Protein 3EQZ (pdb70)

Foldseek 3Di:
DAEEEEEALDPVVQVVVCVLCCVFHVHYYYDNDVVVVLVDQDAQLYEYEYECPPPVRPNVVSLVSCLVVVHNYEYEYEYQPDVVVRVVSVVVSVVSPHHHPYYAYPVGPSVVVNVVSNVVGDDD/DQAEEEEEALPPVLQVVVVVLCCVQHVNYYYDNDLVVVLVDADDLRYEYEAECHPPDRSSVVSLVSCLVVVHNYEYEYEEAPPVCPQVVSVVVSVVSVHHHPYYAYPPGPSVVVSVVSNVVSVVD

Secondary structure (DSSP, 8-state):
--EEEEE-S-HHHHHHHHHHHTTT-S-EEEES-HHHHTTSPP-TTEEEEEE--TTTTHHHHHHHHHHHTT---EEEEEESS-HHHHHHHHHHHHHTT-EEEEEEESSP-HHHHHHHHHHHS---/----EEEE-S-HHHHHHHHHHHTTT-S-EEEES-HHHHTT----TT-EEEEE--TTSSHHHHHHHHHHHTT--SEEEEEE--GGGHHHHHHHHHHHTT-EEEEEEESSP-HHHHHHHHHHHHHT-

B-factor: mean 38.36, std 7.94, range [23.65, 73.16]

CATH classification: 3.40.50.2300

Structure (mmCIF, N/CA/C/O backbone):
data_3EQZ
#
_entry.id   3EQZ
#
_cell.length_a   55.573
_cell.length_b   55.573
_cell.length_c   173.313
_cell.angle_alpha   90.000
_cell.angle_beta   90.000
_cell.angle_gamma   120.000
#
_symmetry.space_group_name_H-M   'P 31 2 1'
#
loop_
_entity.id
_entity.type
_entity.pdbx_description
1 p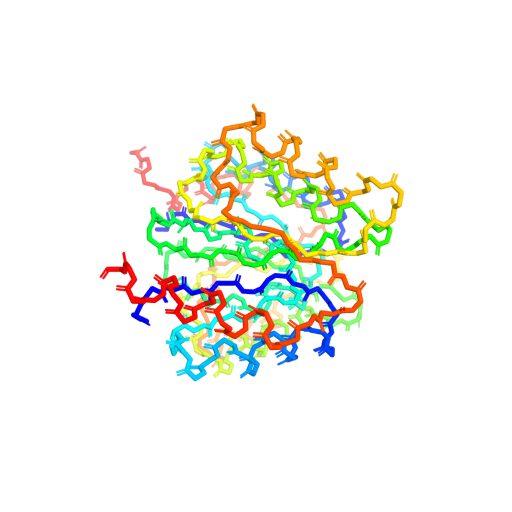olymer 'Response regulator'
2 water water
#
loop_
_atom_site.group_PDB
_atom_site.id
_atom_site.type_symbol
_atom_site.label_atom_id
_atom_site.label_alt_id
_atom_site.label_comp_id
_atom_site.label_asym_id
_atom_site.label_entity_id
_atom_site.label_seq_id
_atom_site.pdbx_PDB_ins_code
_atom_site.Cartn_x
_atom_site.Cartn_y
_atom_site.Cartn_z
_atom_site.occupancy
_atom_site.B_iso_or_equiv
_atom_site.auth_seq_id
_atom_site.auth_comp_id
_atom_site.auth_asym_id
_atom_site.auth_atom_id
_atom_site.pdbx_PDB_model_num
ATOM 1 N N . LEU A 1 3 ? -9.290 22.071 18.650 1.00 45.55 2 LEU A N 1
ATOM 2 C CA . LEU A 1 3 ? -8.184 22.994 19.069 1.00 44.46 2 LEU A CA 1
ATOM 3 C C . LEU A 1 3 ? -8.748 24.153 19.912 1.00 43.89 2 LEU A C 1
ATOM 4 O O . LEU A 1 3 ? -9.693 24.794 19.492 1.00 43.47 2 LEU A O 1
ATOM 9 N N . ASN A 1 4 ? -8.205 24.375 21.119 1.00 42.77 3 ASN A N 1
ATOM 10 C CA . ASN A 1 4 ? -8.770 25.379 22.040 1.00 41.84 3 ASN A CA 1
ATOM 11 C C . ASN A 1 4 ? -7.802 26.274 22.829 1.00 40.19 3 ASN A C 1
ATOM 12 O O . ASN A 1 4 ? -8.230 27.068 23.648 1.00 40.52 3 ASN A O 1
ATOM 17 N N . ARG A 1 5 ? -6.501 26.162 22.582 1.00 37.85 4 ARG A N 1
ATOM 18 C CA . ARG A 1 5 ? -5.530 26.986 23.280 1.00 34.73 4 ARG A CA 1
ATOM 19 C C . ARG A 1 5 ? -4.364 27.244 22.330 1.00 33.40 4 ARG A C 1
ATOM 20 O O . ARG A 1 5 ? -3.963 26.337 21.581 1.00 31.93 4 ARG A O 1
ATOM 28 N N . VAL A 1 6 ? -3.802 28.442 22.409 1.00 31.73 5 VAL A N 1
ATOM 29 C CA . VAL A 1 6 ? -2.685 28.839 21.569 1.00 31.82 5 VAL A CA 1
ATOM 30 C C . VAL A 1 6 ? -1.513 29.317 22.388 1.00 31.99 5 VAL A C 1
ATOM 31 O O . VAL A 1 6 ? -1.683 30.162 23.264 1.00 32.32 5 VAL A O 1
ATOM 35 N N . PHE A 1 7 ? -0.331 28.779 22.120 1.00 31.23 6 PHE A N 1
ATOM 36 C CA . PHE A 1 7 ? 0.866 29.287 22.726 1.00 32.54 6 PHE A CA 1
ATOM 37 C C . PHE A 1 7 ? 1.713 29.978 21.658 1.00 32.99 6 PHE A C 1
ATOM 38 O O . PHE A 1 7 ? 1.862 29.456 20.519 1.00 33.53 6 PHE A O 1
ATOM 46 N N . ILE A 1 8 ? 2.287 31.123 22.016 1.00 31.53 7 ILE A N 1
ATOM 47 C CA . ILE A 1 8 ? 3.158 31.846 21.103 1.00 30.82 7 ILE A CA 1
ATOM 48 C C . ILE A 1 8 ? 4.535 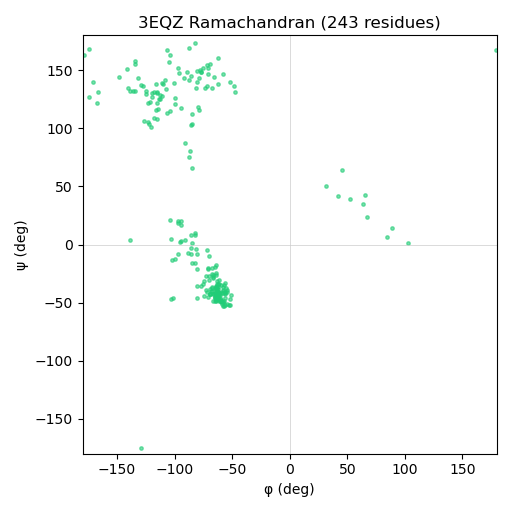31.787 21.717 1.00 31.46 7 ILE A C 1
ATOM 49 O O . ILE A 1 8 ? 4.700 32.150 22.889 1.00 31.06 7 ILE A O 1
ATOM 54 N N . VAL A 1 9 ? 5.513 31.300 20.968 1.00 30.68 8 VAL A N 1
ATOM 55 C CA . VAL A 1 9 ? 6.873 31.161 21.485 1.00 31.49 8 VAL A CA 1
ATOM 56 C C . VAL A 1 9 ? 7.880 31.929 20.605 1.00 32.66 8 VAL A C 1
ATOM 57 O O . VAL A 1 9 ? 8.200 31.506 19.482 1.00 31.80 8 VAL A O 1
ATOM 61 N N . ASP A 1 10 ? 8.350 33.071 21.104 1.00 33.37 9 ASP A N 1
ATOM 62 C CA . ASP A 1 10 ? 9.157 34.012 20.306 1.00 36.15 9 ASP A CA 1
ATOM 63 C C . ASP A 1 10 ? 9.794 34.999 21.275 1.00 36.58 9 ASP A C 1
ATOM 64 O O . ASP A 1 10 ? 9.102 35.535 22.123 1.00 37.03 9 ASP A O 1
ATOM 69 N N . ASP A 1 11 ? 11.089 35.232 21.175 1.00 38.83 10 ASP A N 1
ATOM 70 C CA . ASP A 1 11 ? 11.721 36.191 22.089 1.00 40.42 10 ASP A CA 1
ATOM 71 C C . ASP A 1 11 ? 11.555 37.640 21.678 1.00 40.54 10 ASP A C 1
ATOM 72 O O . ASP A 1 11 ? 11.951 38.551 22.421 1.00 41.48 10 ASP A O 1
ATOM 77 N N . ASP A 1 12 ? 10.942 37.855 20.516 1.00 40.21 11 ASP A N 1
ATOM 78 C CA . ASP A 1 12 ? 10.685 39.188 20.027 1.00 39.77 11 ASP A CA 1
ATOM 79 C C . ASP A 1 12 ? 9.382 39.724 20.630 1.00 39.45 11 ASP A C 1
ATOM 80 O O . ASP A 1 12 ? 8.272 39.245 20.338 1.00 38.75 11 ASP A O 1
ATOM 85 N N . THR A 1 13 ? 9.498 40.730 21.485 1.00 39.80 12 THR A N 1
ATOM 86 C CA . THR A 1 13 ? 8.322 41.185 22.205 1.00 40.41 12 THR A CA 1
ATOM 87 C C . THR A 1 13 ? 7.257 41.728 21.257 1.00 39.89 12 THR A C 1
ATOM 88 O O . THR A 1 13 ? 6.068 41.409 21.398 1.00 39.73 12 THR A O 1
ATOM 92 N N . LEU A 1 14 ? 7.676 42.518 20.267 1.00 39.45 13 LEU A N 1
ATOM 93 C CA . LEU A 1 14 ? 6.701 43.105 19.340 1.00 39.94 13 LEU A CA 1
ATOM 94 C C . LEU A 1 14 ? 5.949 42.062 18.503 1.00 38.33 13 LEU A C 1
ATOM 95 O O . LEU A 1 14 ? 4.799 42.242 18.228 1.00 38.54 13 LEU A O 1
ATOM 100 N N . THR A 1 15 ? 6.614 40.983 18.104 1.00 37.32 14 THR A N 1
ATOM 101 C CA . THR A 1 15 ? 5.958 39.871 17.394 1.00 37.18 14 THR A CA 1
ATOM 102 C C . THR A 1 15 ? 4.956 39.182 18.285 1.00 35.51 14 THR A C 1
ATOM 103 O O . THR A 1 15 ? 3.830 38.953 17.874 1.00 33.82 14 THR A O 1
ATOM 107 N N . CYS A 1 16 ? 5.354 38.895 19.523 1.00 35.27 15 CYS A N 1
ATOM 108 C CA . CYS A 1 16 ? 4.451 38.237 20.483 1.00 36.62 15 CYS A CA 1
ATOM 109 C C . CYS A 1 16 ? 3.172 39.054 20.658 1.00 35.52 15 CYS A C 1
ATOM 110 O O . CYS A 1 16 ? 2.093 38.517 20.687 1.00 34.85 15 CYS A O 1
ATOM 113 N N . ASN A 1 17 ? 3.305 40.370 20.760 1.00 36.22 16 ASN A N 1
ATOM 114 C CA . ASN A 1 17 ? 2.119 41.266 20.914 1.00 35.66 16 ASN A CA 1
ATOM 115 C C . ASN A 1 17 ? 1.231 41.241 19.696 1.00 33.87 16 ASN A C 1
ATOM 116 O O . ASN A 1 17 ? 0.017 41.137 19.799 1.00 34.19 16 ASN A O 1
ATOM 121 N N . LEU A 1 18 ? 1.847 41.402 18.536 1.00 32.01 17 LEU A N 1
ATOM 122 C CA . LEU A 1 18 ? 1.115 41.323 17.295 1.00 30.84 17 LEU A CA 1
ATOM 123 C C . LEU A 1 18 ? 0.336 39.995 17.191 1.00 30.88 17 LEU A C 1
ATOM 124 O O . LEU A 1 18 ? -0.854 39.986 16.895 1.00 31.55 17 LEU A O 1
ATOM 129 N N . LEU A 1 19 ? 1.014 38.864 17.403 1.00 31.02 18 LEU A N 1
ATOM 130 C CA . LEU A 1 19 ? 0.327 37.562 17.324 1.00 30.76 18 LEU A CA 1
ATOM 131 C C . LEU A 1 19 ? -0.774 37.451 18.352 1.00 30.78 18 LEU A C 1
ATOM 132 O O . LEU A 1 19 ? -1.835 36.957 18.040 1.00 30.13 18 LEU A O 1
ATOM 137 N N . LYS A 1 20 ? -0.551 37.913 19.576 1.00 32.27 19 LYS A N 1
ATOM 138 C CA . LYS A 1 20 ? -1.626 37.865 20.577 1.00 35.16 19 LYS A CA 1
ATOM 139 C C . LYS A 1 20 ? -2.880 38.585 20.114 1.00 35.37 19 LYS A C 1
ATOM 140 O O . LYS A 1 20 ? -4.009 38.127 20.318 1.00 34.45 19 LYS A O 1
ATOM 146 N N . THR A 1 21 ? -2.682 39.739 19.499 1.00 37.13 20 THR A N 1
ATOM 147 C CA . THR A 1 21 ? -3.806 40.579 19.049 1.00 37.74 20 THR A CA 1
ATOM 148 C C . THR A 1 21 ? -4.585 39.913 17.917 1.00 38.28 20 THR A C 1
ATOM 149 O O . THR A 1 21 ? -5.799 39.982 17.861 1.00 40.27 20 THR A O 1
ATOM 153 N N . ILE A 1 22 ? -3.893 39.267 16.993 1.00 38.23 21 ILE A N 1
ATOM 154 C CA . ILE A 1 22 ? -4.571 38.512 15.937 1.00 37.00 21 ILE A CA 1
ATOM 155 C C . ILE A 1 22 ? -5.262 37.249 16.517 1.00 37.18 21 ILE A C 1
ATOM 156 O O . ILE A 1 22 ? -6.402 36.890 16.144 1.00 36.13 21 ILE A O 1
ATOM 161 N N . VAL A 1 23 ? -4.562 36.550 17.411 1.00 36.33 22 VAL A N 1
ATOM 162 C CA . VAL A 1 23 ? -5.076 35.277 17.873 1.00 36.41 22 VAL A CA 1
ATOM 163 C C . VAL A 1 23 ? -6.298 35.419 18.820 1.00 37.11 22 VAL A C 1
ATOM 164 O O . VAL A 1 23 ? -7.245 34.626 18.739 1.00 35.72 22 VAL A O 1
ATOM 168 N N . GLU A 1 24 ? -6.263 36.401 19.729 1.00 37.86 23 GLU A N 1
ATOM 169 C CA . GLU A 1 24 ? -7.218 36.408 20.850 1.00 39.72 23 GLU A CA 1
ATOM 170 C C . GLU A 1 24 ? -8.675 36.520 20.426 1.00 39.69 23 GLU A C 1
ATOM 171 O O . GLU A 1 24 ? -9.532 35.942 21.067 1.00 40.52 23 GLU A O 1
ATOM 177 N N . PRO A 1 25 ? -8.969 37.248 19.341 1.00 39.51 24 PRO A N 1
ATOM 178 C CA . PRO A 1 25 ? -10.384 37.289 18.917 1.00 39.49 24 PRO A CA 1
ATOM 179 C C . PRO A 1 25 ? -10.921 35.940 18.463 1.00 38.30 24 PRO A C 1
ATOM 180 O O . PRO A 1 25 ? -12.131 35.734 18.439 1.00 38.55 24 PRO A O 1
ATOM 184 N N . ILE A 1 26 ? -10.009 35.031 18.124 1.00 37.26 25 ILE A N 1
ATOM 185 C CA . ILE A 1 26 ? -10.329 33.736 17.551 1.00 35.93 25 ILE A CA 1
ATOM 186 C C . ILE A 1 26 ? -10.242 32.632 18.611 1.00 36.32 25 ILE A C 1
ATOM 187 O O . ILE A 1 26 ? -11.129 31.785 18.720 1.00 35.30 25 ILE A O 1
ATOM 192 N N . PHE A 1 27 ? -9.163 32.653 19.386 1.00 36.28 26 PHE A N 1
ATOM 193 C CA . PHE A 1 27 ? -8.956 31.703 20.460 1.00 37.54 26 PHE A CA 1
ATOM 194 C C . PHE A 1 27 ? -8.693 32.520 21.701 1.00 38.10 26 PHE A C 1
ATOM 195 O O . PHE A 1 27 ? -7.620 33.081 21.831 1.00 38.86 26 PHE A O 1
ATOM 203 N N . GLY A 1 28 ? -9.661 32.601 22.614 1.00 39.61 27 GLY A N 1
ATOM 204 C CA . GLY A 1 28 ? -9.521 33.494 23.773 1.00 39.40 27 GLY A CA 1
ATOM 205 C C . GLY A 1 28 ? -8.398 33.023 24.686 1.00 39.60 27 GLY A C 1
ATOM 206 O O . GLY A 1 28 ? -7.751 33.817 25.379 1.00 40.08 27 GLY A O 1
ATOM 207 N N . ASN A 1 29 ? -8.140 31.724 24.693 1.00 38.85 28 ASN A N 1
ATOM 208 C CA . ASN A 1 29 ? -7.122 31.226 25.606 1.00 39.81 28 ASN A CA 1
ATOM 209 C C . ASN A 1 29 ? -5.739 31.218 24.914 1.00 39.42 28 ASN A C 1
ATOM 210 O O . ASN A 1 29 ? -5.347 30.226 24.314 1.00 38.65 28 ASN A O 1
ATOM 215 N N . VAL A 1 30 ? -5.025 32.339 24.974 1.00 39.60 29 VAL A N 1
ATOM 216 C CA . VAL A 1 30 ? -3.755 32.429 24.297 1.00 39.45 29 VAL A CA 1
ATOM 217 C C . VAL A 1 30 ? -2.734 32.993 25.269 1.00 40.73 29 VAL A C 1
ATOM 218 O O . VAL A 1 30 ? -3.065 33.837 26.086 1.00 41.62 29 VAL A O 1
ATOM 222 N N . GLU A 1 31 ? -1.508 32.491 25.190 1.00 40.74 30 GLU A N 1
ATOM 223 C CA . GLU A 1 31 ? -0.439 32.847 26.100 1.00 41.68 30 GLU A CA 1
ATOM 224 C C . GLU A 1 31 ? 0.840 32.949 25.278 1.00 40.27 30 GLU A C 1
ATOM 225 O O . GLU A 1 31 ? 1.083 32.095 24.429 1.00 39.24 30 GLU A O 1
ATOM 231 N N . ALA A 1 32 ? 1.622 34.000 25.491 1.00 38.83 31 ALA 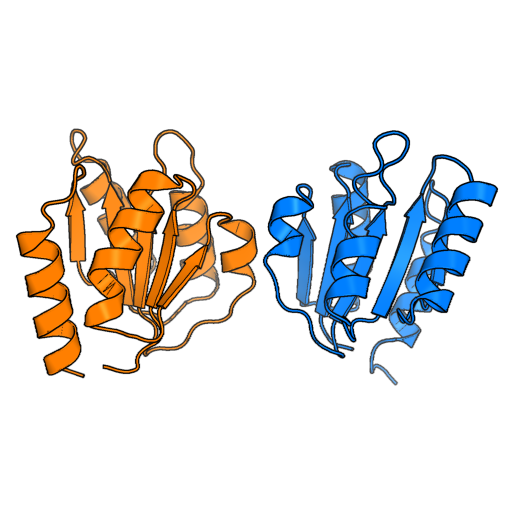A N 1
ATOM 232 C CA . ALA A 1 32 ? 2.924 34.129 24.836 1.00 38.77 31 ALA A CA 1
ATOM 233 C C . ALA A 1 32 ? 4.065 33.937 25.818 1.00 39.20 31 ALA A C 1
ATOM 234 O O . ALA A 1 32 ? 3.962 34.393 26.989 1.00 38.30 31 ALA A O 1
ATOM 236 N N . PHE A 1 33 ? 5.134 33.270 25.357 1.00 38.24 32 PHE A N 1
ATOM 237 C CA . PHE A 1 33 ? 6.378 33.106 26.123 1.00 38.82 32 PHE A CA 1
ATOM 238 C C . PHE A 1 33 ? 7.532 33.729 25.353 1.00 40.14 32 PHE A C 1
ATOM 239 O O . PHE A 1 33 ? 7.710 33.443 24.161 1.00 39.96 32 PHE A O 1
ATOM 247 N N . GLN A 1 34 ? 8.333 34.561 26.004 1.00 40.05 33 GLN A N 1
ATOM 248 C CA . GLN A 1 34 ? 9.560 34.987 25.363 1.00 41.88 33 GLN A CA 1
ATOM 249 C C . GLN A 1 34 ? 10.734 34.149 25.818 1.00 42.67 33 GLN A C 1
ATOM 250 O O . GLN A 1 34 ? 11.819 34.263 25.263 1.00 42.16 33 GLN A O 1
ATOM 256 N N . HIS A 1 35 ? 10.525 33.300 26.816 1.00 43.14 34 HIS A N 1
ATOM 257 C CA . HIS A 1 35 ? 11.597 32.401 27.250 1.00 45.09 34 HIS A CA 1
ATOM 258 C C . HIS A 1 35 ? 11.202 30.957 26.979 1.00 43.85 34 HIS A C 1
ATOM 259 O O . HIS A 1 35 ? 10.341 30.411 27.667 1.00 44.96 34 HIS A O 1
ATOM 266 N N . PRO A 1 36 ? 11.837 30.325 25.978 1.00 42.98 35 PRO A N 1
ATOM 267 C CA . PRO A 1 36 ? 11.413 28.988 25.551 1.00 41.96 35 PRO A CA 1
ATOM 268 C C . PRO A 1 36 ? 11.553 27.996 26.671 1.00 40.42 35 PRO A C 1
ATOM 269 O O . PRO A 1 36 ? 10.779 27.067 26.763 1.00 40.44 35 PRO A O 1
ATOM 273 N N . ARG A 1 37 ? 12.567 28.193 27.504 1.00 39.97 36 ARG A N 1
ATOM 274 C CA . ARG A 1 37 ? 12.835 27.303 28.607 1.00 39.52 36 ARG A CA 1
ATOM 275 C C . ARG A 1 37 ? 11.611 27.199 29.509 1.00 38.66 36 ARG A C 1
ATOM 276 O O . ARG A 1 37 ? 11.328 26.148 30.067 1.00 39.13 36 ARG A O 1
ATOM 278 N N . ALA A 1 38 ? 10.873 28.299 29.649 1.00 37.45 37 ALA A N 1
ATOM 279 C CA . ALA A 1 38 ? 9.655 28.265 30.468 1.00 36.54 37 ALA A CA 1
ATOM 280 C C . ALA A 1 38 ? 8.548 27.455 29.777 1.00 35.26 37 ALA A C 1
ATOM 281 O O . ALA A 1 38 ? 7.847 26.639 30.391 1.00 35.74 37 ALA A O 1
ATOM 283 N N . PHE A 1 39 ? 8.380 27.698 28.493 1.00 34.16 38 PHE A N 1
ATOM 284 C CA . PHE A 1 39 ? 7.412 26.939 27.713 1.00 34.97 38 PHE A CA 1
ATOM 285 C C . PHE A 1 39 ? 7.698 25.428 27.763 1.00 34.58 38 PHE A C 1
ATOM 286 O O . PHE A 1 39 ? 6.802 24.625 27.738 1.00 34.54 38 PHE A O 1
ATOM 294 N N . LEU A 1 40 ? 8.961 25.048 27.776 1.00 35.36 39 LEU A N 1
ATOM 295 C CA . LEU A 1 40 ? 9.298 23.610 27.752 1.00 37.47 39 LEU A CA 1
ATOM 296 C C . LEU A 1 40 ? 8.959 22.871 29.063 1.00 38.09 39 LEU A C 1
ATOM 297 O O . LEU A 1 40 ? 9.011 21.650 29.115 1.00 37.52 39 LEU A O 1
ATOM 302 N N . THR A 1 41 ? 8.606 23.608 30.113 1.00 38.97 40 THR A N 1
ATOM 303 C CA . THR A 1 41 ? 8.121 22.949 31.332 1.00 39.86 40 THR A CA 1
ATOM 304 C C . THR A 1 41 ? 6.632 22.520 31.253 1.00 41.46 40 THR A C 1
ATOM 305 O O . THR A 1 41 ? 6.154 21.806 32.125 1.00 42.17 40 THR A O 1
ATOM 309 N N . LEU A 1 42 ? 5.902 22.916 30.212 1.00 41.84 41 LEU A N 1
ATOM 310 C CA . LEU A 1 42 ? 4.493 22.554 30.128 1.00 43.44 41 LEU A CA 1
ATOM 311 C C . LEU A 1 42 ? 4.318 21.229 29.416 1.00 44.84 41 LEU A C 1
ATOM 312 O O . LEU A 1 42 ? 5.110 20.879 28.536 1.00 44.98 41 LEU A O 1
ATOM 317 N N . SER A 1 43 ? 3.285 20.482 29.800 1.00 45.89 42 SER A N 1
ATOM 318 C CA . SER A 1 43 ? 2.902 19.289 29.050 1.00 47.09 42 SER A CA 1
ATOM 319 C C . SER A 1 43 ? 1.737 19.746 28.201 1.00 46.57 42 SER A C 1
ATOM 320 O O . SER A 1 43 ? 0.770 20.342 28.704 1.00 47.14 42 SER A O 1
ATOM 323 N N . LEU A 1 44 ? 1.843 19.533 26.902 1.00 45.91 43 LEU A N 1
ATOM 324 C CA . LEU A 1 44 ? 0.824 20.056 26.011 1.00 46.20 43 LEU A CA 1
ATOM 325 C C . LEU A 1 44 ? -0.060 18.909 25.598 1.00 45.72 43 LEU A C 1
ATOM 326 O O . LEU A 1 44 ? 0.309 17.755 25.759 1.00 46.38 43 LEU A O 1
ATOM 331 N N . ASN A 1 45 ? -1.234 19.213 25.080 1.00 45.02 44 ASN A N 1
ATOM 332 C CA . ASN A 1 45 ? -2.080 18.165 24.576 1.00 44.72 44 ASN A CA 1
ATOM 333 C C . ASN A 1 45 ? -2.552 18.497 23.168 1.00 43.89 44 ASN A C 1
ATOM 334 O O . ASN A 1 45 ? -2.117 19.500 22.574 1.00 42.97 44 ASN A O 1
ATOM 339 N N . LYS A 1 46 ? -3.421 17.635 22.655 1.00 42.51 45 LYS A N 1
ATOM 340 C CA . LYS A 1 46 ? -3.793 17.605 21.274 1.00 43.00 45 LYS A CA 1
ATOM 341 C C . LYS A 1 46 ? -4.580 18.829 20.878 1.00 42.43 45 LYS A C 1
ATOM 342 O O . LYS A 1 46 ? -4.672 19.154 19.683 1.00 42.25 45 LYS A O 1
ATOM 348 N N . GLN A 1 47 ? -5.159 19.505 21.863 1.00 40.12 46 GLN A N 1
ATOM 349 C CA . GLN A 1 47 ? -5.950 20.694 21.569 1.00 39.08 46 GLN A CA 1
ATOM 350 C C . GLN A 1 47 ? -5.139 21.987 21.592 1.00 37.75 46 GLN A C 1
ATOM 351 O O . GLN A 1 47 ? -5.689 23.067 21.435 1.00 37.10 46 GLN A O 1
ATOM 357 N N . ASP A 1 48 ? -3.830 21.877 21.791 1.00 36.50 47 ASP A N 1
ATOM 358 C CA . ASP A 1 48 ? -2.953 23.050 21.771 1.00 35.48 47 ASP A CA 1
ATOM 359 C C . ASP A 1 48 ? -2.389 23.301 20.378 1.00 34.03 47 ASP A C 1
ATOM 360 O O . ASP A 1 48 ? -2.091 22.371 19.640 1.00 32.99 47 ASP A O 1
ATOM 365 N N . ILE A 1 49 ? -2.271 24.575 20.051 1.00 32.74 48 ILE A N 1
ATOM 366 C CA . ILE A 1 49 ? -1.626 25.062 18.869 1.00 30.94 48 ILE A CA 1
ATOM 367 C C . ILE A 1 49 ? -0.424 25.846 19.344 1.00 30.81 48 ILE A C 1
ATOM 368 O O . ILE A 1 49 ? -0.540 26.736 20.235 1.00 30.83 48 ILE A O 1
ATOM 373 N N . ILE A 1 50 ? 0.722 25.557 18.763 1.00 28.05 49 ILE A N 1
ATOM 374 C CA . ILE A 1 50 ? 1.909 26.307 19.107 1.00 28.00 49 ILE A CA 1
ATOM 375 C C . ILE A 1 50 ? 2.354 27.120 17.920 1.00 28.41 49 ILE A C 1
ATOM 376 O O . ILE A 1 50 ? 2.522 26.566 16.816 1.00 29.15 49 ILE A O 1
ATOM 381 N N . ILE A 1 51 ? 2.565 28.417 18.144 1.00 26.43 50 ILE A N 1
ATOM 382 C CA . ILE A 1 51 ? 3.168 29.241 17.131 1.00 26.42 50 ILE A CA 1
ATOM 383 C C . ILE A 1 51 ? 4.573 29.527 17.570 1.00 26.47 50 ILE A C 1
ATOM 384 O O . ILE A 1 51 ? 4.771 30.215 18.568 1.00 25.70 50 ILE A O 1
ATOM 389 N N . LEU A 1 52 ? 5.544 28.991 16.830 1.00 26.16 51 LEU A N 1
ATOM 390 C CA . LEU A 1 52 ? 6.921 28.970 17.285 1.00 29.43 51 LEU A CA 1
ATOM 391 C C . LEU A 1 52 ? 7.857 29.651 16.312 1.00 31.08 51 LEU A C 1
ATOM 392 O O . LEU A 1 52 ? 7.905 29.293 15.140 1.00 32.57 51 LEU A O 1
ATOM 397 N N . ASP A 1 53 ? 8.573 30.664 16.749 1.00 32.77 52 ASP A N 1
ATOM 398 C CA . ASP A 1 53 ? 9.639 31.214 15.906 1.00 34.52 52 ASP A CA 1
ATOM 399 C C . ASP A 1 53 ? 10.879 30.337 16.045 1.00 35.77 52 ASP A C 1
ATOM 400 O O . ASP A 1 53 ? 11.225 29.855 17.153 1.00 35.83 52 ASP A O 1
ATOM 405 N N . LEU A 1 54 ? 11.564 30.111 14.939 1.00 36.47 53 LEU A N 1
ATOM 406 C CA . LEU A 1 54 ? 12.761 29.279 14.986 1.00 36.59 53 LEU A CA 1
ATOM 407 C C . LEU A 1 54 ? 13.887 29.959 15.766 1.00 36.37 53 LEU A C 1
ATOM 408 O O . LEU A 1 54 ? 14.762 29.282 16.295 1.00 36.14 53 LEU A O 1
ATOM 413 N N . MET A 1 55 ? 13.856 31.286 15.826 1.00 37.43 54 MET A N 1
ATOM 414 C CA . MET A 1 55 ? 14.818 32.067 16.639 1.00 38.06 54 MET A CA 1
ATOM 415 C C . MET A 1 55 ? 16.264 31.931 16.125 1.00 39.27 54 MET A C 1
ATOM 416 O O . MET A 1 55 ? 17.197 31.772 16.931 1.00 40.26 54 MET A O 1
ATOM 421 N N . MET A 1 56 ? 16.445 31.977 14.796 1.00 39.56 55 MET A N 1
ATOM 422 C CA . MET A 1 56 ? 17.774 31.882 14.177 1.00 40.21 55 MET A CA 1
ATOM 423 C C . MET A 1 56 ? 18.486 33.262 14.317 1.00 42.07 55 MET A C 1
ATOM 424 O O . MET A 1 56 ? 17.824 34.313 14.297 1.00 40.38 55 MET A O 1
ATOM 429 N N . PRO A 1 57 ? 19.835 33.264 14.410 1.00 43.59 56 PRO A N 1
ATOM 430 C CA . PRO A 1 57 ? 20.700 32.089 14.201 1.00 44.47 56 PRO A CA 1
ATOM 431 C C . PRO A 1 57 ? 21.071 31.348 15.484 1.00 45.00 56 PRO A C 1
ATOM 432 O O . PRO A 1 57 ? 21.830 30.377 15.428 1.00 45.22 56 PRO A O 1
ATOM 436 N N . ASP A 1 58 ? 20.538 31.800 16.621 1.00 45.29 57 ASP A N 1
ATOM 437 C CA . ASP A 1 58 ? 20.716 31.114 17.904 1.00 46.68 57 ASP A CA 1
ATOM 438 C C . ASP A 1 58 ? 20.100 29.718 18.002 1.00 45.45 57 ASP A C 1
ATOM 439 O O . ASP A 1 58 ? 20.501 28.931 18.832 1.00 44.65 57 ASP A O 1
ATOM 444 N N . MET A 1 59 ? 19.089 29.412 17.218 1.00 44.73 58 MET A N 1
ATOM 445 C CA . MET A 1 59 ? 18.559 28.020 17.323 1.00 45.25 58 MET A CA 1
ATOM 446 C C . MET A 1 59 ? 17.845 27.564 18.635 1.00 44.04 58 MET A C 1
ATOM 447 O O . MET A 1 59 ? 17.791 26.361 18.938 1.00 43.83 58 MET A O 1
ATOM 452 N N . ASP A 1 60 ? 17.313 28.503 19.405 1.00 42.22 59 ASP A N 1
ATOM 453 C CA . ASP A 1 60 ? 16.406 28.147 20.513 1.00 40.90 59 ASP A CA 1
ATOM 454 C C . ASP A 1 60 ? 15.145 27.464 19.956 1.00 37.89 59 ASP A C 1
ATOM 455 O O . ASP A 1 60 ? 14.543 26.623 20.601 1.00 37.19 59 ASP A O 1
ATOM 460 N N . GLY A 1 61 ? 14.723 27.840 18.757 1.00 36.21 60 GLY A N 1
ATOM 461 C CA . GLY A 1 61 ? 13.534 27.210 18.152 1.00 33.93 60 GLY A CA 1
ATOM 462 C C . GLY A 1 61 ? 13.854 25.773 17.791 1.00 33.72 60 GLY A C 1
ATOM 463 O O . GLY A 1 61 ? 13.037 24.882 17.955 1.00 32.97 60 GLY A O 1
ATOM 464 N N . ILE A 1 62 ? 15.068 25.527 17.316 1.00 34.22 61 ILE A N 1
ATOM 465 C CA . ILE A 1 62 ? 15.465 24.136 16.976 1.00 35.18 61 ILE A CA 1
ATOM 466 C C . ILE A 1 62 ? 15.414 23.255 18.259 1.00 34.69 61 ILE A C 1
ATOM 467 O O . ILE A 1 62 ? 14.923 22.125 18.230 1.00 34.53 61 ILE A O 1
ATOM 472 N N . GLU A 1 63 ? 15.934 23.772 19.378 1.00 34.24 62 GLU A N 1
ATOM 473 C CA A GLU A 1 63 ? 15.823 23.056 20.660 0.50 34.66 62 GLU A CA 1
ATOM 474 C CA B GLU A 1 63 ? 15.817 23.112 20.697 0.50 34.94 62 GLU A CA 1
ATOM 475 C C . GLU A 1 63 ? 14.361 22.776 21.022 1.00 34.25 62 GLU A C 1
ATOM 476 O O . GLU A 1 63 ? 14.037 21.675 21.428 1.00 34.86 62 GLU A O 1
ATOM 487 N N . VAL A 1 64 ? 13.468 23.754 20.831 1.00 33.31 63 VAL A N 1
ATOM 488 C CA . VAL A 1 64 ? 12.051 23.528 21.117 1.00 31.03 63 VAL A CA 1
ATOM 489 C C . VAL A 1 64 ? 11.476 22.393 20.263 1.00 31.35 63 VAL A C 1
ATOM 490 O O . VAL A 1 64 ? 10.734 21.533 20.756 1.00 30.78 63 VAL A O 1
ATOM 494 N N . ILE A 1 65 ? 11.810 22.372 18.978 1.00 30.88 64 ILE A N 1
ATOM 495 C CA . ILE A 1 65 ? 11.343 21.261 18.120 1.00 30.98 64 ILE A CA 1
ATOM 496 C C . ILE A 1 65 ? 11.936 19.895 18.597 1.00 31.62 64 ILE A C 1
ATOM 497 O O . ILE A 1 65 ? 11.228 18.900 18.617 1.00 30.82 64 ILE A O 1
ATOM 502 N N . ARG A 1 66 ? 13.211 19.870 19.000 1.00 32.18 65 ARG A N 1
ATOM 503 C CA . ARG A 1 66 ? 13.822 18.598 19.463 1.00 34.65 65 ARG A CA 1
ATOM 504 C C . ARG A 1 66 ? 13.094 18.136 20.724 1.00 35.21 65 ARG A C 1
ATOM 505 O O . ARG A 1 66 ? 12.720 16.981 20.827 1.00 35.70 65 ARG A O 1
ATOM 513 N N . HIS A 1 67 ? 12.918 19.060 21.687 1.00 35.66 66 HIS A N 1
ATOM 514 C CA . HIS A 1 67 ? 12.143 18.765 22.896 1.00 35.89 66 HIS A CA 1
ATOM 515 C C . HIS A 1 67 ? 10.765 18.199 22.601 1.00 34.80 66 HIS A C 1
ATOM 516 O O . HIS A 1 67 ? 10.398 17.161 23.142 1.00 35.62 66 HIS A O 1
ATOM 523 N N . LEU A 1 68 ? 9.979 18.865 21.761 1.00 35.06 67 LEU A N 1
ATOM 524 C CA . LEU A 1 68 ? 8.622 18.383 21.424 1.00 35.22 67 LEU A CA 1
ATOM 525 C C . LEU A 1 68 ? 8.625 17.000 20.727 1.00 36.91 67 LEU A C 1
ATOM 526 O O . LEU A 1 68 ? 7.731 16.165 20.924 1.00 36.39 67 LEU A O 1
ATOM 531 N N . ALA A 1 69 ? 9.601 16.787 19.853 1.00 37.43 68 ALA A N 1
ATOM 532 C CA . ALA A 1 69 ? 9.785 15.470 19.256 1.00 40.09 68 ALA A CA 1
ATOM 533 C C . ALA A 1 69 ? 10.164 14.396 20.310 1.00 40.95 68 ALA A C 1
ATOM 534 O O . ALA A 1 69 ? 9.588 13.326 20.339 1.00 42.05 68 ALA A O 1
ATOM 536 N N . GLU A 1 70 ? 11.124 14.677 21.166 1.00 43.12 69 GLU A N 1
ATOM 537 C CA . GLU A 1 70 ? 11.513 13.699 22.195 1.00 45.10 69 GLU A CA 1
ATOM 538 C C . GLU A 1 70 ? 10.314 13.270 23.025 1.00 45.70 69 GLU A C 1
ATOM 539 O O . GLU A 1 70 ? 10.180 12.092 23.361 1.00 45.60 69 GLU A O 1
ATOM 545 N N . HIS A 1 71 ? 9.429 14.215 23.342 1.00 46.15 70 HIS A N 1
ATOM 546 C CA . HIS A 1 71 ? 8.275 13.916 24.202 1.00 46.76 70 HIS A CA 1
ATOM 547 C C . HIS A 1 71 ? 7.011 13.574 23.441 1.00 47.26 70 HIS A C 1
ATOM 548 O O . HIS A 1 71 ? 5.921 13.595 24.002 1.00 47.31 70 HIS A O 1
ATOM 555 N N . LYS A 1 72 ? 7.161 13.252 22.162 1.00 47.59 71 LYS A N 1
ATOM 556 C CA . LYS A 1 72 ? 6.025 12.961 21.305 1.00 48.29 71 LYS A CA 1
ATOM 557 C C . LYS A 1 72 ? 4.814 13.888 21.486 1.00 47.78 71 LYS A C 1
ATOM 558 O O . LYS A 1 72 ? 3.687 13.407 21.452 1.00 47.20 71 LYS A O 1
ATOM 564 N N . SER A 1 73 ? 5.033 15.202 21.635 1.00 46.65 72 SER A N 1
ATOM 565 C CA . SER A 1 73 ? 3.915 16.166 21.709 1.00 45.50 72 SER A CA 1
ATOM 566 C C . SER A 1 73 ? 2.896 15.955 20.630 1.00 43.96 72 SER A C 1
ATOM 567 O O . SER A 1 73 ? 3.262 15.799 19.474 1.00 44.48 72 SER A O 1
ATOM 570 N N . PRO A 1 74 ? 1.609 15.907 21.012 1.00 42.32 73 PRO A N 1
ATOM 571 C CA . PRO A 1 74 ? 0.463 15.827 20.102 1.00 40.48 73 PRO A CA 1
ATOM 572 C C . PRO A 1 74 ? -0.024 17.208 19.596 1.00 38.91 73 PRO A C 1
ATOM 573 O O . PRO A 1 74 ? -0.919 17.266 18.768 1.00 37.96 73 PRO A O 1
ATOM 577 N N . ALA A 1 75 ? 0.586 18.301 20.070 1.00 37.11 74 ALA A N 1
ATOM 578 C CA . ALA A 1 75 ? 0.087 19.647 19.785 1.00 34.36 74 ALA A CA 1
ATOM 579 C C . ALA A 1 75 ? 0.297 20.004 18.302 1.00 35.37 74 ALA A C 1
ATOM 580 O O . ALA A 1 75 ? 1.197 19.455 17.653 1.00 33.90 74 ALA A O 1
ATOM 582 N N . SER A 1 76 ? -0.506 20.927 17.766 1.00 34.32 75 SER A N 1
ATOM 583 C CA . SER A 1 76 ? -0.336 21.381 16.374 1.00 34.99 75 SER A CA 1
ATOM 584 C C . SER A 1 76 ? 0.660 22.523 16.300 1.00 35.24 75 SER A C 1
ATOM 585 O O . SER A 1 76 ? 0.723 23.405 17.189 1.00 35.64 75 SER A O 1
ATOM 588 N N . LEU A 1 77 ? 1.472 22.525 15.259 1.00 33.85 76 LEU A N 1
ATOM 589 C CA . LEU A 1 77 ? 2.598 23.441 15.287 1.00 32.31 76 LEU A CA 1
ATOM 590 C C . LEU A 1 77 ? 2.623 24.278 14.057 1.00 30.97 76 LEU A C 1
ATOM 591 O O . LEU A 1 77 ? 2.428 23.771 12.955 1.00 30.15 76 LEU A O 1
ATOM 596 N N . ILE A 1 78 ? 2.872 25.569 14.264 1.00 29.76 77 ILE A N 1
ATOM 597 C CA . ILE A 1 78 ? 3.060 26.537 13.212 1.00 29.52 77 ILE A CA 1
ATOM 598 C C . ILE A 1 78 ? 4.431 27.161 13.388 1.00 30.01 77 ILE A C 1
ATOM 599 O O . ILE A 1 78 ? 4.746 27.760 14.444 1.00 30.36 77 ILE A O 1
ATOM 604 N N . LEU A 1 79 ? 5.241 27.058 12.350 1.00 28.56 78 LEU A N 1
ATOM 605 C CA . LEU A 1 79 ? 6.594 27.607 12.441 1.00 28.35 78 LEU A CA 1
ATOM 606 C C . LEU A 1 79 ? 6.675 28.936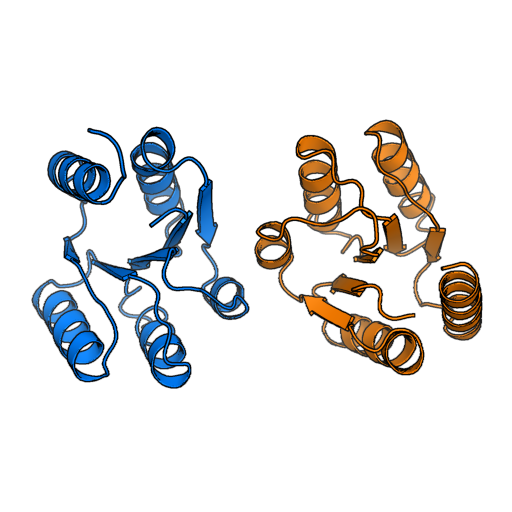 11.749 1.00 28.91 78 LEU A C 1
ATOM 607 O O . LEU A 1 79 ? 6.113 29.135 10.670 1.00 27.99 78 LEU A O 1
ATOM 612 N N . ILE A 1 80 ? 7.385 29.866 12.355 1.00 29.21 79 ILE A N 1
ATOM 613 C CA . ILE A 1 80 ? 7.558 31.135 11.684 1.00 30.18 79 ILE A CA 1
ATOM 614 C C . ILE A 1 80 ? 9.031 31.521 11.793 1.00 30.32 79 ILE A C 1
ATOM 615 O O . ILE A 1 80 ? 9.748 31.024 12.677 1.00 29.69 79 ILE A O 1
ATOM 620 N N . SER A 1 81 ? 9.473 32.384 10.878 1.00 30.42 80 SER A N 1
ATOM 621 C CA . SER A 1 81 ? 10.845 32.873 10.861 1.00 31.24 80 SER A CA 1
ATOM 622 C C . SER A 1 81 ? 11.019 34.011 9.844 1.00 32.60 80 SER A C 1
ATOM 623 O O . SER A 1 81 ? 10.466 33.944 8.741 1.00 32.57 80 SER A O 1
ATOM 626 N N . GLY A 1 82 ? 11.790 35.038 10.206 1.00 33.74 81 GLY A N 1
ATOM 627 C CA . GLY A 1 82 ? 12.188 36.060 9.222 1.00 37.18 81 GLY A CA 1
ATOM 628 C C . GLY A 1 82 ? 13.638 35.901 8.746 1.00 39.68 81 GLY A C 1
ATOM 629 O O . GLY A 1 82 ? 14.154 36.719 7.958 1.00 40.20 81 GLY A O 1
ATOM 630 N N . TYR A 1 83 ? 14.288 34.826 9.197 1.00 40.83 82 TYR A N 1
ATOM 631 C CA . TYR A 1 83 ? 15.699 34.659 8.979 1.00 42.09 82 TYR A CA 1
ATOM 632 C C . TYR A 1 83 ? 16.049 34.136 7.592 1.00 42.32 82 TYR A C 1
ATOM 633 O O . TYR A 1 83 ? 16.972 34.672 6.966 1.00 43.49 82 TYR A O 1
ATOM 642 N N . ASP A 1 84 ? 15.352 33.100 7.114 1.00 41.55 83 ASP A N 1
ATOM 643 C CA . ASP A 1 84 ? 15.627 32.545 5.775 1.00 41.14 83 ASP A CA 1
ATOM 644 C C . ASP A 1 84 ? 14.627 31.499 5.444 1.00 39.49 83 ASP A C 1
ATOM 645 O O . ASP A 1 84 ? 14.453 30.556 6.210 1.00 39.01 83 ASP A O 1
ATOM 650 N N . SER A 1 85 ? 13.975 31.621 4.297 1.00 37.53 84 SER A N 1
ATOM 651 C CA . SER A 1 85 ? 12.826 30.764 4.068 1.00 36.22 84 SER A CA 1
ATOM 652 C C . SER A 1 85 ? 13.171 29.350 3.616 1.00 34.53 84 SER A C 1
ATOM 653 O O . SER A 1 85 ? 12.316 28.431 3.722 1.00 32.48 84 SER A O 1
ATOM 656 N N . GLY A 1 86 ? 14.381 29.166 3.078 1.00 32.93 85 GLY A N 1
ATOM 657 C CA . GLY A 1 86 ? 14.816 27.802 2.779 1.00 31.74 85 GLY A CA 1
ATOM 658 C C . GLY A 1 86 ? 15.014 27.081 4.124 1.00 30.25 85 GLY A C 1
ATOM 659 O O . GLY A 1 86 ? 14.714 25.938 4.271 1.00 29.56 85 GLY A O 1
ATOM 660 N N . VAL A 1 87 ? 15.564 27.791 5.102 1.00 30.88 86 VAL A N 1
ATOM 661 C CA . VAL A 1 87 ? 15.757 27.295 6.464 1.00 29.97 86 VAL A CA 1
ATOM 662 C C . VAL A 1 87 ? 14.425 26.986 7.156 1.00 29.58 86 VAL A C 1
ATOM 663 O O . VAL A 1 87 ? 14.250 25.933 7.785 1.00 29.58 86 VAL A O 1
ATOM 667 N N . LEU A 1 88 ? 13.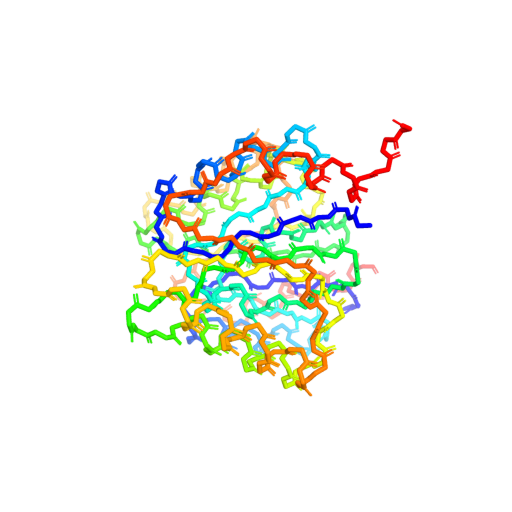460 27.877 6.977 1.00 28.31 87 LEU A N 1
ATOM 668 C CA . LEU A 1 88 ? 12.105 27.666 7.525 1.00 27.63 87 LEU A CA 1
ATOM 669 C C . LEU A 1 88 ? 11.484 26.411 6.973 1.00 26.82 87 LEU A C 1
ATOM 670 O O . LEU A 1 88 ? 10.879 25.605 7.718 1.00 24.40 87 LEU A O 1
ATOM 675 N N . HIS A 1 89 ? 11.555 26.264 5.647 1.00 26.52 88 HIS A N 1
ATOM 676 C CA . HIS A 1 89 ? 11.002 25.046 5.004 1.00 27.63 88 HIS A CA 1
ATOM 677 C C . HIS A 1 89 ? 11.774 23.757 5.413 1.00 26.29 88 HIS A C 1
ATOM 678 O O . HIS A 1 89 ? 11.190 22.704 5.597 1.00 25.83 88 HIS A O 1
ATOM 685 N N . SER A 1 90 ? 13.096 23.850 5.536 1.00 26.73 89 SER A N 1
ATOM 686 C CA . SER A 1 90 ? 13.852 22.703 6.110 1.00 27.84 89 SER A CA 1
ATOM 687 C C . SER A 1 90 ? 13.357 22.276 7.521 1.00 28.02 89 SER A C 1
ATOM 688 O O . SER A 1 90 ? 13.114 21.090 7.777 1.00 28.24 89 SER A O 1
ATOM 691 N N . ALA A 1 91 ? 13.145 23.251 8.415 1.00 28.56 90 ALA A N 1
ATOM 692 C CA . ALA A 1 91 ? 12.690 22.940 9.792 1.00 28.90 90 ALA A CA 1
ATOM 693 C C . ALA A 1 91 ? 11.322 22.281 9.749 1.00 28.42 90 ALA A C 1
ATOM 694 O O . ALA A 1 91 ? 11.060 21.330 10.475 1.00 30.12 90 ALA A O 1
ATOM 696 N N . GLU A 1 92 ? 10.461 22.722 8.852 1.00 28.18 91 GLU A N 1
ATOM 697 C CA . GLU A 1 92 ? 9.145 22.114 8.724 1.00 28.98 91 GLU A CA 1
ATOM 698 C C . GLU A 1 92 ? 9.310 20.665 8.301 1.00 28.77 91 GLU A C 1
ATOM 699 O O . GLU A 1 92 ? 8.676 19.776 8.855 1.00 28.27 91 GLU A O 1
ATOM 705 N N . THR A 1 93 ? 10.161 20.446 7.284 1.00 28.61 92 THR A N 1
ATOM 706 C CA . THR A 1 93 ? 10.409 19.095 6.750 1.00 28.68 92 THR A CA 1
ATOM 707 C C . THR A 1 93 ? 10.956 18.180 7.846 1.00 28.03 92 THR A C 1
ATOM 708 O O . THR A 1 93 ? 10.455 17.067 8.055 1.00 28.55 92 THR A O 1
ATOM 712 N N . LEU A 1 94 ? 11.945 18.686 8.587 1.00 28.95 93 LEU A N 1
ATOM 713 C CA . LEU A 1 94 ? 12.556 17.894 9.667 1.00 29.23 93 LEU A CA 1
ATOM 714 C C . LEU A 1 94 ? 11.551 17.578 10.756 1.00 30.38 93 LEU A C 1
ATOM 715 O O . LEU A 1 94 ? 11.479 16.449 11.242 1.00 30.70 93 LEU A O 1
ATOM 720 N N . ALA A 1 95 ? 10.757 18.581 11.146 1.00 31.48 94 ALA A N 1
ATOM 721 C CA . ALA A 1 95 ? 9.799 18.391 12.240 1.00 31.72 94 ALA A CA 1
ATOM 722 C C . ALA A 1 95 ? 8.677 17.428 11.853 1.00 31.66 94 ALA A C 1
ATOM 723 O O . ALA A 1 95 ? 8.232 16.633 12.655 1.00 30.57 94 ALA A O 1
ATOM 725 N N . LEU A 1 96 ? 8.233 17.468 10.609 1.00 33.67 95 LEU A N 1
ATOM 726 C CA . LEU A 1 96 ? 7.211 16.517 10.170 1.00 35.48 95 LEU A CA 1
ATOM 727 C C . LEU A 1 96 ? 7.731 15.067 10.128 1.00 37.69 95 LEU A C 1
ATOM 728 O O . LEU A 1 96 ? 7.028 14.102 10.428 1.00 37.33 95 LEU A O 1
ATOM 733 N N . SER A 1 97 ? 8.987 14.942 9.712 1.00 39.96 96 SER A N 1
ATOM 734 C CA . SER A 1 97 ? 9.591 13.643 9.519 1.00 41.65 96 SER A CA 1
ATOM 735 C C . SER A 1 97 ? 9.876 13.013 10.883 1.00 41.60 96 SER A C 1
ATOM 736 O O . SER A 1 97 ? 9.881 11.803 11.009 1.00 42.40 96 SER A O 1
ATOM 739 N N . CYS A 1 98 ? 10.077 13.845 11.912 1.00 41.41 97 CYS A N 1
ATOM 740 C CA . CYS A 1 98 ? 10.168 13.362 13.291 1.00 40.46 97 CYS A CA 1
ATOM 741 C C . CYS A 1 98 ? 8.803 13.153 13.916 1.00 40.11 97 CYS A C 1
ATOM 742 O O . CYS A 1 98 ? 8.713 12.969 15.130 1.00 39.35 97 CYS A O 1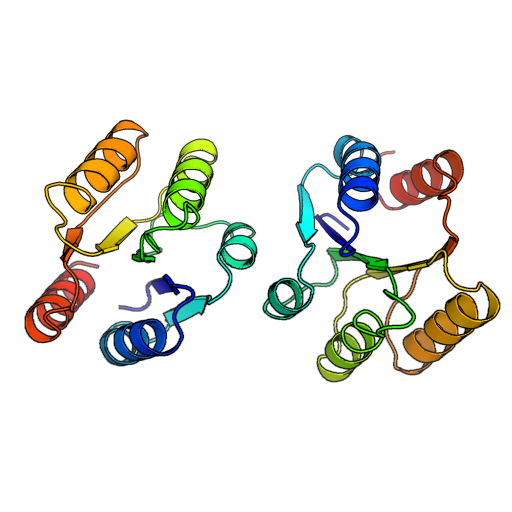
ATOM 745 N N . GLY A 1 99 ? 7.748 13.223 13.098 1.00 39.61 98 GLY A N 1
ATOM 746 C CA . GLY A 1 99 ? 6.413 12.933 13.570 1.00 40.28 98 GLY A CA 1
ATOM 747 C C . GLY A 1 99 ? 5.602 14.041 14.258 1.00 40.90 98 GLY A C 1
ATOM 748 O O . GLY A 1 99 ? 4.497 13.763 14.772 1.00 41.31 98 GLY A O 1
ATOM 749 N N . LEU A 1 100 ? 6.112 15.280 14.284 1.00 39.50 99 LEU A N 1
ATOM 750 C CA . LEU A 1 100 ? 5.337 16.395 14.830 1.00 38.26 99 LEU A CA 1
ATOM 751 C C . LEU A 1 100 ? 4.289 16.861 13.844 1.00 37.73 99 LEU A C 1
ATOM 752 O O . LEU A 1 100 ? 4.509 16.826 12.631 1.00 38.08 99 LEU A O 1
ATOM 757 N N . ASN A 1 101 ? 3.166 17.343 14.359 1.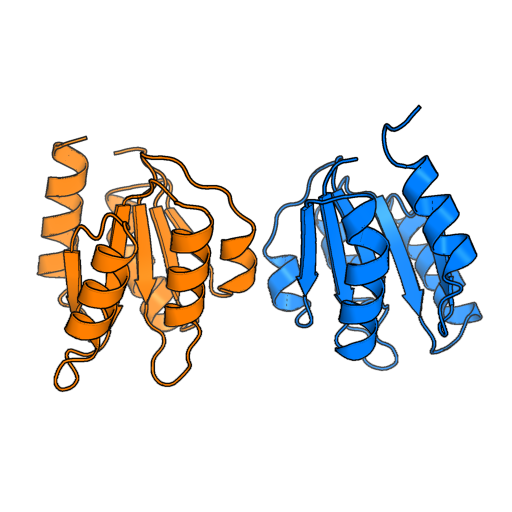00 37.02 100 ASN A N 1
ATOM 758 C CA . ASN A 1 101 ? 2.076 17.812 13.512 1.00 37.20 100 ASN A CA 1
ATOM 759 C C . ASN A 1 101 ? 2.209 19.295 13.103 1.00 36.57 100 ASN A C 1
ATOM 760 O O . ASN A 1 101 ? 1.541 20.182 13.652 1.00 36.03 100 ASN A O 1
ATOM 765 N N . VAL A 1 102 ? 3.110 19.570 12.161 1.00 35.37 101 VAL A N 1
ATOM 766 C CA . VAL A 1 102 ? 3.283 20.922 11.666 1.00 34.50 101 VAL A CA 1
ATOM 767 C C . VAL A 1 102 ? 2.154 21.171 10.660 1.00 34.53 101 VAL A C 1
ATOM 768 O O . VAL A 1 102 ? 2.029 20.429 9.674 1.00 34.29 101 VAL A O 1
ATOM 772 N N . ILE A 1 103 ? 1.294 22.159 10.947 1.00 33.17 102 ILE A N 1
ATOM 773 C CA . ILE A 1 103 ? 0.147 22.420 10.102 1.00 32.53 102 ILE A CA 1
ATOM 774 C C . ILE A 1 103 ? 0.402 23.636 9.200 1.00 32.98 102 ILE A C 1
ATOM 775 O O . ILE A 1 103 ? -0.328 23.861 8.262 1.00 34.15 102 ILE A O 1
ATOM 780 N N . ASN A 1 104 ? 1.441 24.424 9.462 1.00 32.18 103 ASN A N 1
ATOM 781 C CA . ASN A 1 104 ? 1.729 25.573 8.571 1.00 31.24 103 ASN A CA 1
ATOM 782 C C . ASN A 1 104 ? 3.029 26.269 8.940 1.00 30.76 103 ASN A C 1
ATOM 783 O O . ASN A 1 104 ? 3.630 25.978 9.987 1.00 29.47 103 ASN A O 1
ATOM 788 N N . THR A 1 105 ? 3.480 27.148 8.043 1.00 30.12 104 THR A N 1
ATOM 789 C CA . THR A 1 105 ? 4.624 27.988 8.304 1.00 30.51 104 THR A CA 1
ATOM 790 C C . THR A 1 105 ? 4.314 29.330 7.715 1.00 30.66 104 THR A C 1
ATOM 791 O O . THR A 1 105 ? 3.578 29.397 6.723 1.00 29.71 104 THR A O 1
ATOM 795 N N . PHE A 1 106 ? 4.895 30.370 8.328 1.00 30.17 105 PHE A N 1
ATOM 796 C CA . PHE A 1 106 ? 4.853 31.740 7.834 1.00 31.09 105 PHE A CA 1
ATOM 797 C C . PHE A 1 106 ? 6.219 32.453 7.925 1.00 31.60 105 PHE A C 1
ATOM 798 O O . PHE A 1 106 ? 6.842 32.483 8.968 1.00 31.65 105 PHE A O 1
ATOM 806 N N . THR A 1 107 ? 6.643 33.111 6.858 1.00 32.69 106 THR A N 1
ATOM 807 C CA . THR A 1 107 ? 7.788 34.003 6.931 1.00 33.44 106 THR A CA 1
ATOM 808 C C . THR A 1 107 ? 7.422 35.353 7.628 1.00 34.33 106 THR A C 1
ATOM 809 O O . THR A 1 107 ? 6.264 35.768 7.620 1.00 33.33 106 THR A O 1
ATOM 813 N N . LYS A 1 108 ? 8.397 35.999 8.270 1.00 35.51 107 LYS A N 1
ATOM 814 C CA . LYS A 1 108 ? 8.197 37.360 8.784 1.00 36.81 107 LYS A CA 1
ATOM 815 C C . LYS A 1 108 ? 8.784 38.247 7.668 1.00 38.67 107 LYS A C 1
ATOM 816 O O . LYS A 1 108 ? 9.683 37.798 6.967 1.00 38.93 107 LYS A O 1
ATOM 822 N N . PRO A 1 109 ? 8.235 39.463 7.451 1.00 39.51 108 PRO A N 1
ATOM 823 C CA . PRO A 1 109 ? 7.095 40.005 8.205 1.00 38.99 108 PRO A CA 1
ATOM 824 C C . PRO A 1 109 ? 5.787 39.208 7.916 1.00 38.40 108 PRO A C 1
ATOM 825 O O . PRO A 1 109 ? 5.498 38.828 6.768 1.00 36.71 108 PRO A O 1
ATOM 829 N N . ILE A 1 110 ? 5.060 38.896 8.988 1.00 37.28 109 ILE A N 1
ATOM 830 C CA . ILE A 1 110 ? 3.933 37.981 8.927 1.00 37.67 109 ILE A CA 1
ATOM 831 C C . ILE A 1 110 ? 2.833 38.508 8.011 1.00 37.28 109 ILE A C 1
ATOM 832 O O . ILE A 1 110 ? 2.465 39.676 8.060 1.00 38.07 109 ILE A O 1
ATOM 837 N N . ASN A 1 111 ? 2.268 37.636 7.214 1.00 36.65 110 ASN A N 1
ATOM 838 C CA . ASN A 1 111 ? 1.102 38.015 6.430 1.00 37.33 110 ASN A CA 1
ATOM 839 C C . ASN A 1 111 ? -0.177 37.833 7.261 1.00 36.44 110 ASN A C 1
ATOM 840 O O . ASN A 1 111 ? -0.655 36.703 7.437 1.00 36.70 110 ASN A O 1
ATOM 845 N N . THR A 1 112 ? -0.718 38.939 7.765 1.00 35.88 111 THR A N 1
ATOM 846 C CA . THR A 1 112 ? -1.685 38.902 8.853 1.00 35.51 111 THR A CA 1
ATOM 847 C C . THR A 1 112 ? -3.029 38.458 8.363 1.00 35.69 111 THR A C 1
ATOM 848 O O . THR A 1 112 ? -3.739 37.761 9.094 1.00 34.85 111 THR A O 1
ATOM 852 N N . GLU A 1 113 ? -3.373 38.828 7.127 1.00 35.95 112 GLU A N 1
ATOM 853 C CA . GLU A 1 113 ? -4.620 38.315 6.491 1.00 37.31 112 GLU A CA 1
ATOM 854 C C . GLU A 1 113 ? -4.608 36.810 6.344 1.00 35.89 112 GLU A C 1
ATOM 855 O O . GLU A 1 113 ? -5.603 36.128 6.656 1.00 36.45 112 GLU A O 1
ATOM 861 N N . VAL A 1 114 ? -3.497 36.276 5.825 1.00 35.25 113 VAL A N 1
ATOM 862 C CA . VAL A 1 114 ? -3.360 34.794 5.681 1.00 33.94 113 VAL A CA 1
ATOM 863 C C . VAL A 1 114 ? -3.369 34.100 7.035 1.00 33.11 113 VAL A C 1
ATOM 864 O O . VAL A 1 114 ? -4.058 33.107 7.226 1.00 34.42 113 VAL A O 1
ATOM 868 N N . LEU A 1 115 ? -2.657 34.630 8.023 1.00 31.90 114 LEU A N 1
ATOM 869 C CA . LEU A 1 115 ? -2.674 33.955 9.299 1.00 31.07 114 LEU A CA 1
ATOM 870 C C . LEU A 1 115 ? -4.113 34.011 9.885 1.00 31.82 114 LEU A C 1
ATOM 871 O O . LEU A 1 115 ? -4.614 33.031 10.442 1.00 31.43 114 LEU A O 1
ATOM 876 N N . THR A 1 116 ? -4.772 35.164 9.761 1.00 32.68 115 THR A N 1
ATOM 877 C CA . THR A 1 116 ? -6.151 35.308 10.258 1.00 33.89 115 THR A CA 1
ATOM 878 C C . THR A 1 116 ? -7.074 34.285 9.638 1.00 33.67 115 THR A C 1
ATOM 879 O O . THR A 1 116 ? -7.727 33.535 10.354 1.00 35.34 115 THR A O 1
ATOM 883 N N . CYS A 1 117 ? -7.109 34.199 8.316 1.00 34.08 116 CYS A N 1
ATOM 884 C CA . CYS A 1 117 ? -7.944 33.168 7.658 1.00 35.44 116 CYS A CA 1
ATOM 885 C C . CYS A 1 117 ? -7.640 31.768 8.106 1.00 34.61 116 CYS A C 1
ATOM 886 O O . CYS A 1 117 ? -8.534 30.934 8.238 1.00 35.11 116 CYS A O 1
ATOM 889 N N . PHE A 1 118 ? -6.367 31.494 8.335 1.00 34.55 117 PHE A N 1
ATOM 890 C CA . PHE A 1 118 ? -5.956 30.126 8.617 1.00 33.14 117 PHE A CA 1
ATOM 891 C C . PHE A 1 118 ? -6.399 29.792 10.039 1.00 33.59 117 PHE A C 1
ATOM 892 O O . PHE A 1 118 ? -6.957 28.721 10.286 1.00 32.04 117 PHE A O 1
ATOM 900 N N . LEU A 1 119 ? -6.176 30.722 10.973 1.00 33.17 118 LEU A N 1
ATOM 901 C CA . LEU A 1 119 ? -6.556 30.449 12.366 1.00 33.95 118 LEU A CA 1
ATOM 902 C C . LEU A 1 119 ? -8.086 30.296 12.521 1.00 34.37 118 LEU A C 1
ATOM 903 O O . LEU A 1 119 ? -8.598 29.424 13.260 1.00 35.89 118 LEU A O 1
ATOM 908 N N . THR A 1 120 ? -8.827 31.159 11.848 1.00 34.36 119 THR A N 1
ATOM 909 C CA . THR A 1 120 ? -10.294 31.041 11.816 1.00 33.96 119 THR A CA 1
ATOM 910 C C . THR A 1 120 ? -10.741 29.641 11.418 1.00 34.10 119 THR A C 1
ATOM 911 O O . THR A 1 120 ? -11.665 29.091 12.011 1.00 34.79 119 THR A O 1
ATOM 915 N N . SER A 1 121 ? -10.100 29.059 10.416 1.00 32.83 120 SER A N 1
ATOM 916 C CA . SER A 1 121 ? -10.527 27.768 9.917 1.00 33.55 120 SER A CA 1
ATOM 917 C C . SER A 1 121 ? -10.243 26.633 10.879 1.00 34.39 120 SER A C 1
ATOM 918 O O . SER A 1 121 ? -10.858 25.603 10.757 1.00 33.62 120 SER A O 1
ATOM 921 N N . LEU A 1 122 ? -9.305 26.846 11.810 1.00 35.85 121 LEU A N 1
ATOM 922 C CA . LEU A 1 122 ? -8.961 25.878 12.882 1.00 37.77 121 LEU A CA 1
ATOM 923 C C . LEU A 1 122 ? -9.915 25.979 14.064 1.00 38.68 121 LEU A C 1
ATOM 924 O O . LEU A 1 122 ? -9.935 25.115 14.930 1.00 38.92 121 LEU A O 1
ATOM 929 N N . SER A 1 123 ? -10.662 27.071 14.134 1.00 40.00 122 SER A N 1
ATOM 930 C CA . SER A 1 123 ? -11.602 27.246 15.201 1.00 41.10 122 SER A CA 1
ATOM 931 C C . SER A 1 123 ? -12.948 26.598 14.809 1.00 42.94 122 SER A C 1
ATOM 932 O O . SER A 1 123 ? -13.197 26.226 13.655 1.00 41.76 122 SER A O 1
ATOM 935 N N . ASN A 1 124 ? -13.814 26.506 15.795 1.00 45.65 123 ASN A N 1
ATOM 936 C CA . ASN A 1 124 ? -15.066 25.821 15.666 1.00 48.55 123 ASN A CA 1
ATOM 937 C C . ASN A 1 124 ? -16.208 26.719 15.356 1.00 50.79 123 ASN A C 1
ATOM 938 O O . ASN A 1 124 ? -17.347 26.346 15.577 1.00 52.03 123 ASN A O 1
ATOM 943 N N . ARG A 1 125 ? -15.946 27.911 14.845 1.00 53.06 124 ARG A N 1
ATOM 944 C CA . ARG A 1 125 ? -17.056 28.701 14.358 1.00 55.73 124 ARG A CA 1
ATOM 945 C C . ARG A 1 125 ? -17.713 27.934 13.210 1.00 56.37 124 ARG A C 1
ATOM 946 O O . ARG A 1 125 ? -17.081 27.072 12.591 1.00 56.41 124 ARG A O 1
ATOM 954 N N . GLN A 1 126 ? -18.964 28.273 12.894 1.00 57.00 125 GLN A N 1
ATOM 955 C CA . GLN A 1 126 ? -19.611 27.794 11.657 1.00 56.82 125 GLN A CA 1
ATOM 956 C C . GLN A 1 126 ? -19.027 28.600 10.487 1.00 56.69 125 GLN A C 1
ATOM 957 O O . GLN A 1 126 ? -18.672 29.777 10.663 1.00 55.87 125 GLN A O 1
ATOM 963 N N . SER B 1 2 ? -2.165 14.468 52.693 1.00 45.41 1 SER B N 1
ATOM 964 C CA . SER B 1 2 ? -3.285 14.083 51.804 1.00 44.89 1 SER B CA 1
ATOM 965 C C . SER B 1 2 ? -2.851 13.985 50.321 1.00 44.74 1 SER B C 1
ATOM 966 O O . SER B 1 2 ? -1.654 14.102 49.970 1.00 43.96 1 SER B O 1
ATOM 968 N N . LEU B 1 3 ? -3.828 13.728 49.459 1.00 45.07 2 LEU B N 1
ATOM 969 C CA . LEU B 1 3 ? -3.595 13.735 48.012 1.00 44.96 2 LEU B CA 1
ATOM 970 C C . LEU B 1 3 ? -3.982 15.060 47.302 1.00 44.62 2 LEU B C 1
ATOM 971 O O . LEU B 1 3 ? -4.159 15.078 46.066 1.00 45.78 2 LEU B O 1
ATOM 973 N N . ASN B 1 4 ? -4.112 16.167 48.038 1.00 42.19 3 ASN B N 1
ATOM 974 C CA . ASN B 1 4 ? -4.210 17.467 47.358 1.00 39.81 3 ASN B CA 1
ATOM 975 C C . ASN B 1 4 ? -2.995 17.715 46.473 1.00 37.95 3 ASN B C 1
ATOM 976 O O . ASN B 1 4 ? -1.858 17.306 46.788 1.00 36.78 3 ASN B O 1
ATOM 981 N N . ARG B 1 5 ? -3.214 18.399 45.361 1.00 35.81 4 ARG B N 1
ATOM 982 C CA . ARG B 1 5 ? -2.075 18.885 44.606 1.00 35.00 4 ARG B CA 1
ATOM 983 C C . ARG B 1 5 ? -1.441 20.076 45.363 1.00 33.12 4 ARG B C 1
ATOM 984 O O . ARG B 1 5 ? -2.164 20.957 45.854 1.00 33.22 4 ARG B O 1
ATOM 992 N N . VAL B 1 6 ? -0.118 20.072 45.475 1.00 30.96 5 VAL B N 1
ATOM 993 C CA . VAL B 1 6 ? 0.623 21.220 46.015 1.00 30.12 5 VAL B CA 1
ATOM 994 C C . VAL B 1 6 ? 1.466 21.740 44.859 1.00 29.54 5 VAL B C 1
ATOM 995 O O . VAL B 1 6 ? 2.080 20.945 44.154 1.00 29.27 5 VAL B O 1
ATOM 999 N N . PHE B 1 7 ? 1.436 23.042 44.617 1.00 28.28 6 PHE B N 1
ATOM 1000 C CA . PHE B 1 7 ? 2.275 23.665 43.582 1.00 29.51 6 PHE B CA 1
ATOM 1001 C C . PHE B 1 7 ? 3.238 24.579 44.270 1.00 30.10 6 PHE B C 1
ATOM 1002 O O . PHE B 1 7 ? 2.800 25.498 44.996 1.00 30.48 6 PHE B O 1
ATOM 1010 N N . ILE B 1 8 ? 4.520 24.331 44.066 1.00 29.98 7 ILE B N 1
ATOM 1011 C CA . ILE B 1 8 ? 5.570 25.169 44.595 1.00 31.54 7 ILE B CA 1
ATOM 1012 C C . ILE B 1 8 ? 6.057 26.111 43.490 1.00 32.23 7 ILE B C 1
ATOM 1013 O O . ILE B 1 8 ? 6.516 25.648 42.435 1.00 31.28 7 ILE B O 1
ATOM 1018 N N . VAL B 1 9 ? 5.947 27.419 43.739 1.00 31.35 8 VAL B N 1
ATOM 1019 C CA . VAL B 1 9 ? 6.330 28.429 42.752 1.00 31.25 8 VAL B CA 1
ATOM 1020 C C . VAL B 1 9 ? 7.487 29.297 43.310 1.00 32.11 8 VAL B C 1
ATOM 1021 O O . VAL B 1 9 ? 7.319 30.109 44.234 1.00 29.48 8 VAL B O 1
ATOM 1025 N N . ASP B 1 10 ? 8.675 29.110 42.744 1.00 32.91 9 ASP B N 1
ATOM 1026 C CA . ASP B 1 10 ? 9.875 29.727 43.299 1.00 34.98 9 ASP B CA 1
ATOM 1027 C C . ASP B 1 10 ? 10.915 29.562 42.237 1.00 36.33 9 ASP B C 1
ATOM 1028 O O . ASP B 1 10 ? 11.217 28.424 41.840 1.00 35.41 9 ASP B O 1
ATOM 1033 N N . ASP B 1 11 ? 11.484 30.662 41.756 1.00 38.53 10 ASP B N 1
ATOM 1034 C CA . ASP B 1 11 ? 12.483 30.525 40.682 1.00 40.99 10 ASP B CA 1
ATOM 1035 C C . ASP B 1 11 ? 13.916 30.239 41.208 1.00 42.31 10 ASP B C 1
ATOM 1036 O O . ASP B 1 11 ? 14.859 30.109 40.440 1.00 42.58 10 ASP B O 1
ATOM 1041 N N . ASP B 1 12 ? 14.068 30.126 42.521 1.00 42.89 11 ASP B N 1
ATOM 1042 C CA . ASP B 1 12 ? 15.368 29.809 43.077 1.00 44.04 11 ASP B CA 1
ATOM 1043 C C . ASP B 1 12 ? 15.452 28.291 43.270 1.00 43.80 11 ASP B C 1
ATOM 1044 O O . ASP B 1 12 ? 14.686 27.683 44.007 1.00 42.81 11 ASP B O 1
ATOM 1049 N N . THR B 1 13 ? 16.388 27.683 42.564 1.00 44.40 12 THR B N 1
ATOM 1050 C CA . THR B 1 13 ? 16.452 26.241 42.480 1.00 44.70 12 THR B CA 1
ATOM 1051 C C . THR B 1 13 ? 16.698 25.599 43.842 1.00 43.46 12 THR B C 1
ATOM 1052 O O . THR B 1 13 ? 16.102 24.593 44.158 1.00 43.45 12 THR B O 1
ATOM 1056 N N . LEU B 1 14 ? 17.581 26.188 44.643 1.00 42.98 13 LEU B N 1
ATOM 1057 C CA . LEU B 1 14 ? 17.887 25.655 45.969 1.00 42.12 13 LEU B CA 1
ATOM 1058 C C . LEU B 1 14 ? 16.710 25.725 46.965 1.00 41.83 13 LEU B C 1
ATOM 1059 O O . LEU B 1 14 ? 16.409 24.742 47.633 1.00 40.50 13 LEU B O 1
ATOM 1064 N N . THR B 1 15 ? 16.057 26.893 47.078 1.00 40.32 14 THR B N 1
ATOM 1065 C CA . THR B 1 15 ? 14.981 27.038 48.073 1.00 39.57 14 THR B CA 1
ATOM 1066 C C . THR B 1 15 ? 13.762 26.296 47.564 1.00 38.42 14 THR B C 1
ATOM 1067 O O . THR B 1 15 ? 13.007 25.707 48.343 1.00 37.79 14 THR B O 1
ATOM 1071 N N . CYS B 1 16 ? 13.622 26.253 46.244 1.00 36.94 15 CYS B N 1
ATOM 1072 C CA . CYS B 1 16 ? 12.601 25.421 45.632 1.00 36.97 15 CYS B CA 1
ATOM 1073 C C . CYS B 1 16 ? 12.683 23.917 45.965 1.00 36.85 15 CYS B C 1
ATOM 1074 O O . CYS B 1 16 ? 11.680 23.247 46.297 1.00 35.95 15 CYS B O 1
ATOM 1077 N N . ASN B 1 17 ? 13.889 23.372 45.801 1.00 36.27 16 ASN B N 1
ATOM 1078 C CA . ASN B 1 17 ? 14.160 21.976 46.105 1.00 35.59 16 ASN B CA 1
ATOM 1079 C C . ASN B 1 17 ? 13.976 21.678 47.606 1.00 35.09 16 ASN B C 1
ATOM 1080 O O . ASN B 1 17 ? 13.452 20.589 47.995 1.00 35.33 16 ASN B O 1
ATOM 1085 N N . LEU B 1 18 ? 14.395 22.626 48.448 1.00 33.81 17 LEU B N 1
ATOM 1086 C CA . LEU B 1 18 ? 14.180 22.469 49.880 1.00 35.07 17 LEU B CA 1
ATOM 1087 C C . LEU B 1 18 ? 12.694 22.343 50.213 1.00 35.06 17 LEU B C 1
ATOM 1088 O O . LEU B 1 18 ? 12.293 21.406 50.904 1.00 34.68 17 LEU B O 1
ATOM 1093 N N . LEU B 1 19 ? 11.859 23.245 49.668 1.00 34.43 18 LEU B N 1
ATOM 1094 C CA . LEU B 1 19 ? 10.397 23.159 49.876 1.00 33.26 18 LEU B CA 1
ATOM 1095 C C . LEU B 1 19 ? 9.890 21.818 49.397 1.00 33.35 18 LEU B C 1
ATOM 1096 O O . LEU B 1 19 ? 9.093 21.132 50.062 1.00 32.12 18 LEU B O 1
ATOM 1101 N N . LYS B 1 20 ? 10.300 21.462 48.194 1.00 34.07 19 LYS B N 1
ATOM 1102 C CA . LYS B 1 20 ? 9.863 20.172 47.654 1.00 35.10 19 LYS B CA 1
ATOM 1103 C C . LYS B 1 20 ? 10.211 18.962 48.551 1.00 34.66 19 LYS B C 1
ATOM 1104 O O . LYS B 1 20 ? 9.424 18.041 48.687 1.00 34.82 19 LYS B O 1
ATOM 1110 N N . THR B 1 21 ? 11.395 18.948 49.135 1.00 35.04 20 THR B N 1
ATOM 1111 C CA . THR B 1 21 ? 11.734 17.826 49.989 1.00 35.87 20 THR B CA 1
ATOM 1112 C C . THR B 1 21 ? 10.925 17.826 51.295 1.00 35.82 20 THR B C 1
ATOM 1113 O O . THR B 1 21 ? 10.658 16.773 51.854 1.00 37.01 20 THR B O 1
ATOM 1117 N N . ILE B 1 22 ? 10.487 18.991 51.753 1.00 34.77 21 ILE B N 1
ATOM 1118 C CA . ILE B 1 22 ? 9.666 19.061 52.940 1.00 34.25 21 ILE B CA 1
ATOM 1119 C C . ILE B 1 22 ? 8.221 18.653 52.651 1.00 34.34 21 ILE B C 1
ATOM 1120 O O . ILE B 1 22 ? 7.576 18.034 53.466 1.00 33.91 21 ILE B O 1
ATOM 1125 N N . VAL B 1 23 ? 7.708 18.992 51.470 1.00 34.44 22 VAL B N 1
ATOM 1126 C CA . VAL B 1 23 ? 6.316 18.706 51.153 1.00 33.78 22 VAL B CA 1
ATOM 1127 C C . VAL B 1 23 ? 6.080 17.257 50.722 1.00 34.77 22 VAL B C 1
ATOM 1128 O O . VAL B 1 23 ? 5.011 16.676 50.967 1.00 33.36 22 VAL B O 1
ATOM 1132 N N . GLU B 1 24 ? 7.031 16.688 50.010 1.00 35.02 23 GLU B N 1
ATOM 1133 C CA . GLU B 1 24 ? 6.697 15.449 49.339 1.00 37.36 23 GLU B CA 1
ATOM 1134 C C . GLU B 1 24 ? 6.361 14.288 50.299 1.00 37.42 23 GLU B C 1
ATOM 1135 O O . GLU B 1 24 ? 5.483 13.492 50.014 1.00 37.22 23 GLU B O 1
ATOM 1141 N N . PRO B 1 25 ? 7.061 14.178 51.447 1.00 37.79 24 PRO B N 1
ATOM 1142 C CA . PRO B 1 25 ? 6.661 13.064 52.333 1.00 38.29 24 PRO B CA 1
ATOM 1143 C C . PRO B 1 25 ? 5.248 13.227 52.850 1.00 38.99 24 PRO B C 1
ATOM 1144 O O . PRO B 1 25 ? 4.645 12.257 53.330 1.00 39.93 24 PRO B O 1
ATOM 1148 N N . ILE B 1 26 ? 4.702 14.434 52.768 1.00 37.63 25 ILE B N 1
ATOM 1149 C CA . ILE B 1 26 ? 3.399 14.685 53.354 1.00 38.05 25 ILE B CA 1
ATOM 1150 C C . ILE B 1 26 ? 2.322 14.738 52.275 1.00 37.93 25 ILE B C 1
ATOM 1151 O O . ILE B 1 26 ? 1.261 14.160 52.442 1.00 37.75 25 ILE B O 1
ATOM 1156 N N . PHE B 1 27 ? 2.578 15.469 51.185 1.00 37.12 26 PHE B N 1
ATOM 1157 C CA . PHE B 1 27 ? 1.629 15.530 50.078 1.00 37.43 26 PHE B CA 1
ATOM 1158 C C . PHE B 1 27 ? 2.373 15.015 48.863 1.00 38.65 26 PHE B C 1
ATOM 1159 O O . PHE B 1 27 ? 3.141 15.752 48.250 1.00 39.10 26 PHE B O 1
ATOM 1167 N N . GLY B 1 28 ? 2.148 13.768 48.482 1.00 39.18 27 GLY B N 1
ATOM 1168 C CA . GLY B 1 28 ? 2.974 13.170 47.456 1.00 39.47 27 GLY B CA 1
ATOM 1169 C C . GLY B 1 28 ? 2.805 13.808 46.099 1.00 40.13 27 GLY B C 1
ATOM 1170 O O . GLY B 1 28 ? 3.733 13.788 45.314 1.00 40.84 27 GLY B O 1
ATOM 1171 N N . ASN B 1 29 ? 1.628 14.373 45.821 1.00 40.35 28 ASN B N 1
ATOM 1172 C CA . ASN B 1 29 ? 1.325 15.002 44.522 1.00 40.78 28 ASN B CA 1
ATOM 1173 C C . ASN B 1 29 ? 1.804 16.450 44.454 1.00 40.06 28 ASN B C 1
ATOM 1174 O O . ASN B 1 29 ? 1.004 17.381 44.375 1.00 41.20 28 ASN B O 1
ATOM 1179 N N . VAL B 1 30 ? 3.103 16.642 44.494 1.00 38.90 29 VAL B N 1
ATOM 1180 C CA . VAL B 1 30 ? 3.641 17.969 44.592 1.00 38.05 29 VAL B CA 1
ATOM 1181 C C . VAL B 1 30 ? 4.437 18.225 43.325 1.00 38.37 29 VAL B C 1
ATOM 1182 O O . VAL B 1 30 ? 5.158 17.347 42.822 1.00 36.94 29 VAL B O 1
ATOM 1186 N N . GLU B 1 31 ? 4.291 19.430 42.794 1.00 38.34 30 GLU B N 1
ATOM 1187 C CA . GLU B 1 31 ? 4.938 19.783 41.560 1.00 39.78 30 GLU B CA 1
ATOM 1188 C C . GLU B 1 31 ? 5.583 21.171 41.732 1.00 39.66 30 GLU B C 1
ATOM 1189 O O . GLU B 1 31 ? 4.955 22.095 42.243 1.00 37.95 30 GLU B O 1
ATOM 1195 N N . ALA B 1 32 ? 6.843 21.305 41.332 1.00 39.24 31 ALA B N 1
ATOM 1196 C CA . ALA B 1 32 ? 7.538 22.545 41.501 1.00 39.49 31 ALA B CA 1
ATOM 1197 C C . ALA B 1 32 ? 7.731 23.258 40.168 1.00 40.55 31 ALA B C 1
ATOM 1198 O O . ALA B 1 32 ? 8.136 22.624 39.182 1.00 40.41 31 ALA B O 1
ATOM 1200 N N . PHE B 1 33 ? 7.440 24.566 40.146 1.00 39.56 32 PHE B N 1
ATOM 1201 C CA . PHE B 1 33 ? 7.599 25.423 38.953 1.00 39.92 32 PHE B CA 1
ATOM 1202 C C . PHE B 1 33 ? 8.665 26.475 39.186 1.00 40.43 32 PHE B C 1
ATOM 1203 O O . PHE B 1 33 ? 8.494 27.339 40.071 1.00 40.92 32 PHE B O 1
ATOM 1211 N N . GLN B 1 34 ? 9.749 26.437 38.415 1.00 40.38 33 GLN B N 1
ATOM 1212 C CA . GLN B 1 34 ? 10.757 27.474 38.539 1.00 42.33 33 GLN B CA 1
ATOM 1213 C C . GLN B 1 34 ? 10.392 28.693 37.657 1.00 41.38 33 GLN B C 1
ATOM 1214 O O . GLN B 1 34 ? 11.045 29.748 37.742 1.00 41.34 33 GLN B O 1
ATOM 1220 N N . HIS B 1 35 ? 9.357 28.551 36.834 1.00 39.63 34 HIS B N 1
ATOM 1221 C CA . HIS B 1 35 ? 8.954 29.604 35.933 1.00 39.29 34 HIS B CA 1
ATOM 1222 C C . HIS B 1 35 ? 7.518 29.983 36.199 1.00 38.84 34 HIS B C 1
ATOM 1223 O O . HIS B 1 35 ? 6.580 29.278 35.790 1.00 38.18 34 HIS B O 1
ATOM 1230 N N . PRO B 1 36 ? 7.333 31.125 36.870 1.00 39.05 35 PRO B N 1
ATOM 1231 C CA . PRO B 1 36 ? 6.007 31.567 37.283 1.00 39.08 35 PRO B CA 1
ATOM 1232 C C . PRO B 1 36 ? 5.033 31.631 36.129 1.00 38.28 35 PRO B C 1
ATOM 1233 O O . PRO B 1 36 ? 3.872 31.257 36.267 1.00 38.16 35 PRO B O 1
ATOM 1237 N N . ARG B 1 37 ? 5.476 32.101 34.985 1.00 38.05 36 ARG B N 1
ATOM 1238 C CA . ARG B 1 37 ? 4.502 32.232 33.902 1.00 37.91 36 ARG B CA 1
ATOM 1239 C C . ARG B 1 37 ? 3.973 30.917 33.394 1.00 36.08 36 ARG B C 1
ATOM 1240 O O . ARG B 1 37 ? 2.896 30.838 32.867 1.00 36.49 36 ARG B O 1
ATOM 1248 N N . ALA B 1 38 ? 4.750 29.861 33.544 1.00 35.20 37 ALA B N 1
ATOM 1249 C CA . ALA B 1 38 ? 4.258 28.564 33.137 1.00 33.39 37 ALA B CA 1
ATOM 1250 C C . ALA B 1 38 ? 3.211 28.120 34.140 1.00 32.63 37 ALA B C 1
ATOM 1251 O O . ALA B 1 38 ? 2.178 27.508 33.793 1.00 32.51 37 ALA B O 1
ATOM 1253 N N . PHE B 1 39 ? 3.478 28.416 35.409 1.00 31.90 38 PHE B N 1
ATOM 1254 C CA . PHE B 1 39 ? 2.513 28.065 36.439 1.00 31.75 38 PHE B CA 1
ATOM 1255 C C . PHE B 1 39 ? 1.190 28.761 36.173 1.00 31.12 38 PHE B C 1
ATOM 1256 O O . PHE B 1 39 ? 0.125 28.201 36.410 1.00 31.78 38 PHE B O 1
ATOM 1264 N N . LEU B 1 40 ? 1.258 29.968 35.645 1.00 31.56 39 LEU B N 1
ATOM 1265 C CA . LEU B 1 40 ? 0.041 30.777 35.453 1.00 33.60 39 LEU B CA 1
ATOM 1266 C C . LEU B 1 40 ? -0.879 30.289 34.334 1.00 34.84 39 LEU B C 1
ATOM 1267 O O . LEU B 1 40 ? -1.968 30.815 34.149 1.00 35.63 39 LEU B O 1
ATOM 1272 N N . THR B 1 41 ? -0.464 29.274 33.593 1.00 35.59 40 THR B N 1
ATOM 1273 C CA . THR B 1 41 ? -1.324 28.749 32.529 1.00 36.79 40 THR B CA 1
ATOM 1274 C C . THR B 1 41 ? -2.286 27.752 33.141 1.00 38.91 40 THR B C 1
ATOM 1275 O O . THR B 1 41 ? -3.311 27.404 32.532 1.00 39.12 40 THR B O 1
ATOM 1279 N N . LEU B 1 42 ? -1.969 27.301 34.360 1.00 39.89 41 LEU B N 1
ATOM 1280 C CA . LEU B 1 42 ? -2.777 26.264 35.026 1.00 41.93 41 LEU B CA 1
ATOM 1281 C C . LEU B 1 42 ? -4.059 26.827 35.593 1.00 42.41 41 LEU B C 1
ATOM 1282 O O . LEU B 1 42 ? -4.108 27.981 36.002 1.00 42.15 41 LEU B O 1
ATOM 1287 N N . SER B 1 43 ? -5.110 26.018 35.629 1.00 43.73 42 SER B N 1
ATOM 1288 C CA . SER B 1 43 ? -6.331 26.471 36.324 1.00 45.40 42 SER B CA 1
ATOM 1289 C C . SER B 1 43 ? -6.506 25.612 37.593 1.00 44.75 42 SER B C 1
ATOM 1290 O O . SER B 1 43 ? -6.433 24.396 37.565 1.00 45.00 42 SER B O 1
ATOM 1293 N N . LEU B 1 44 ? -6.677 26.272 38.715 1.00 44.12 43 LEU B N 1
ATOM 1294 C CA . LEU B 1 44 ? -6.559 25.595 39.968 1.00 43.72 43 LEU B CA 1
ATOM 1295 C C . LEU B 1 44 ? -7.898 25.320 40.634 1.00 42.43 43 LEU B C 1
ATOM 1296 O O . LEU B 1 44 ? -8.877 26.000 40.370 1.00 41.99 43 LEU B O 1
ATOM 1301 N N . ASN B 1 45 ? -7.921 24.325 41.513 1.00 40.96 44 ASN B N 1
ATOM 1302 C CA . ASN B 1 45 ? -9.144 23.985 42.199 1.00 40.90 44 ASN B CA 1
ATOM 1303 C C . ASN B 1 45 ? -9.127 24.425 43.657 1.00 39.21 44 ASN B C 1
ATOM 1304 O O . ASN B 1 45 ? -8.104 24.761 44.218 1.00 37.82 44 ASN B O 1
ATOM 1309 N N . LYS B 1 46 ? -10.296 24.377 44.258 1.00 38.29 45 LYS B N 1
ATOM 1310 C CA . LYS B 1 46 ? -10.485 24.743 45.617 1.00 37.93 45 LYS B CA 1
ATOM 1311 C C . LYS B 1 46 ? -9.569 23.929 46.513 1.00 37.14 45 LYS B C 1
ATOM 1312 O O . LYS B 1 46 ? -9.088 24.443 47.507 1.00 38.11 45 LYS B O 1
ATOM 1318 N N . GLN B 1 47 ? -9.282 22.684 46.149 1.00 35.59 46 GLN B N 1
ATOM 1319 C CA . GLN B 1 47 ? -8.457 21.800 46.999 1.00 35.62 46 GLN B CA 1
ATOM 1320 C C . GLN B 1 47 ? -6.949 21.897 46.752 1.00 33.34 46 GLN B C 1
ATOM 1321 O O . GLN B 1 47 ? -6.154 21.296 47.484 1.00 32.02 46 GLN B O 1
ATOM 1327 N N . ASP B 1 48 ? -6.549 22.633 45.716 1.00 31.96 47 ASP B N 1
ATOM 1328 C CA . ASP B 1 48 ? -5.126 22.858 45.448 1.00 31.34 47 ASP B CA 1
ATOM 1329 C C . ASP B 1 48 ? -4.504 23.807 46.524 1.00 30.47 47 ASP B C 1
ATOM 1330 O O . ASP B 1 48 ? -5.191 24.697 47.065 1.00 31.81 47 ASP B O 1
ATOM 1335 N N . ILE B 1 49 ? -3.241 23.574 46.837 1.00 29.20 48 ILE B N 1
ATOM 1336 C CA . ILE B 1 49 ? -2.461 24.402 47.758 1.00 28.51 48 ILE B CA 1
ATOM 1337 C C . ILE B 1 49 ? -1.257 24.979 46.996 1.00 27.98 48 ILE B C 1
ATOM 1338 O O . ILE B 1 49 ? -0.520 24.251 46.342 1.00 28.45 48 ILE B O 1
ATOM 1343 N N . ILE B 1 50 ? -1.085 26.286 47.040 1.00 27.41 49 ILE B N 1
ATOM 1344 C CA . ILE B 1 50 ? -0.008 26.943 46.292 1.00 26.48 49 ILE B CA 1
ATOM 1345 C C . ILE B 1 50 ? 0.973 27.499 47.314 1.00 27.55 49 ILE B C 1
ATOM 1346 O O . ILE B 1 50 ? 0.567 28.251 48.216 1.00 29.25 49 ILE B O 1
ATOM 1351 N N . ILE B 1 51 ? 2.237 27.126 47.199 1.00 26.65 50 ILE B N 1
ATOM 1352 C CA . ILE B 1 51 ? 3.273 27.739 48.022 1.00 27.80 50 ILE B CA 1
ATOM 1353 C C . ILE B 1 51 ? 4.020 28.688 47.124 1.00 28.83 50 ILE B C 1
ATOM 1354 O O . ILE B 1 51 ? 4.653 28.272 46.154 1.00 27.29 50 ILE B O 1
ATOM 1359 N N . LEU B 1 52 ? 3.914 29.979 47.436 1.00 28.63 51 LEU B N 1
ATOM 1360 C CA . LEU B 1 52 ? 4.398 31.024 46.546 1.00 29.91 51 LEU B CA 1
ATOM 1361 C C . LEU B 1 52 ? 5.546 31.812 47.190 1.00 31.83 51 LEU B C 1
ATOM 1362 O O . LEU B 1 52 ? 5.341 32.456 48.244 1.00 31.89 51 LEU B O 1
ATOM 1367 N N . ASP B 1 53 ? 6.752 31.738 46.601 1.00 32.59 52 ASP B N 1
ATOM 1368 C CA . ASP B 1 53 ? 7.839 32.596 47.062 1.00 34.38 52 ASP B CA 1
ATOM 1369 C C . ASP B 1 53 ? 7.627 33.945 46.403 1.00 34.44 52 ASP B C 1
ATOM 1370 O O . ASP B 1 53 ? 7.341 33.983 45.230 1.00 34.43 52 ASP B O 1
ATOM 1375 N N . LEU B 1 54 ? 7.753 35.043 47.157 1.00 35.01 53 LEU B N 1
ATOM 1376 C CA . LEU B 1 54 ? 7.486 36.361 46.608 1.00 36.26 53 LEU B CA 1
ATOM 1377 C C . LEU B 1 54 ? 8.568 36.760 45.622 1.00 36.80 53 LEU B C 1
ATOM 1378 O O . LEU B 1 54 ? 8.372 37.644 44.819 1.00 35.25 53 LEU B O 1
ATOM 1383 N N . MET B 1 55 ? 9.731 36.123 45.728 1.00 38.71 54 MET B N 1
ATOM 1384 C CA . MET B 1 55 ? 10.800 36.325 44.755 1.00 39.88 54 MET B CA 1
ATOM 1385 C C . MET B 1 55 ? 11.287 37.783 44.782 1.00 41.86 54 MET B C 1
ATOM 1386 O O . MET B 1 55 ? 11.650 38.359 43.731 1.00 42.84 54 MET B O 1
ATOM 1391 N N . MET B 1 56 ? 11.291 38.393 45.978 1.00 43.06 55 MET B N 1
ATOM 1392 C CA . MET B 1 56 ? 11.791 39.770 46.103 1.00 44.02 55 MET B CA 1
ATOM 1393 C C . MET B 1 56 ? 13.292 39.656 45.767 1.00 45.41 55 MET B C 1
ATOM 1394 O O . MET B 1 56 ? 13.927 38.661 46.163 1.00 46.03 55 MET B O 1
ATOM 1399 N N . PRO B 1 57 ? 13.879 40.676 45.092 1.00 45.62 56 PRO B N 1
ATOM 1400 C CA . PRO B 1 57 ? 13.279 41.989 44.921 1.00 45.49 56 PRO B CA 1
ATOM 1401 C C . PRO B 1 57 ? 12.704 42.232 43.513 1.00 44.81 56 PRO B C 1
ATOM 1402 O O . PRO B 1 57 ? 12.557 43.380 43.118 1.00 43.64 56 PRO B O 1
ATOM 1406 N N . ASP B 1 58 ? 12.409 41.162 42.782 1.00 43.99 57 ASP B N 1
ATOM 1407 C CA . ASP B 1 58 ? 11.641 41.226 41.517 1.00 44.35 57 ASP B CA 1
ATOM 1408 C C . ASP B 1 58 ? 10.143 41.267 41.820 1.00 43.21 57 ASP B C 1
ATOM 1409 O O . ASP B 1 58 ? 9.724 41.082 42.990 1.00 44.38 57 ASP B O 1
ATOM 1414 N N . MET B 1 59 ? 9.328 41.467 40.783 1.00 41.23 58 MET B N 1
ATOM 1415 C CA A MET B 1 59 ? 7.879 41.558 41.097 0.50 39.63 58 MET B CA 1
ATOM 1416 C CA B MET B 1 59 ? 7.894 41.636 40.815 0.50 39.77 58 MET B CA 1
ATOM 1417 C C . MET B 1 59 ? 7.126 40.323 40.599 1.00 39.15 58 MET B C 1
ATOM 1418 O O . MET B 1 59 ? 5.899 40.319 40.564 1.00 38.80 58 MET B O 1
ATOM 1427 N N . ASP B 1 60 ? 7.844 39.242 40.310 1.00 38.82 59 ASP B N 1
ATOM 1428 C CA . ASP B 1 60 ? 7.190 37.992 39.886 1.00 39.94 59 ASP B CA 1
ATOM 1429 C C . ASP B 1 60 ? 6.174 37.421 40.877 1.00 38.79 59 ASP B C 1
ATOM 1430 O O . ASP B 1 60 ? 5.144 36.941 40.457 1.00 38.02 59 ASP B O 1
ATOM 1435 N N . GLY B 1 61 ? 6.462 37.479 42.179 1.00 37.47 60 GLY B N 1
ATOM 1436 C CA . GLY B 1 61 ? 5.465 37.002 43.164 1.00 36.62 60 GLY B CA 1
ATOM 1437 C C . GLY B 1 61 ? 4.200 37.867 43.150 1.00 35.80 60 GLY B C 1
ATOM 1438 O O . GLY B 1 61 ? 3.065 37.370 43.136 1.00 35.87 60 GLY B O 1
ATOM 1439 N N . ILE B 1 62 ? 4.385 39.173 43.122 1.00 35.14 61 ILE B N 1
ATOM 1440 C CA . ILE B 1 62 ? 3.233 40.057 42.988 1.00 35.61 61 ILE B CA 1
ATOM 1441 C C . ILE B 1 62 ? 2.405 39.794 41.743 1.00 33.96 61 ILE B C 1
ATOM 1442 O O .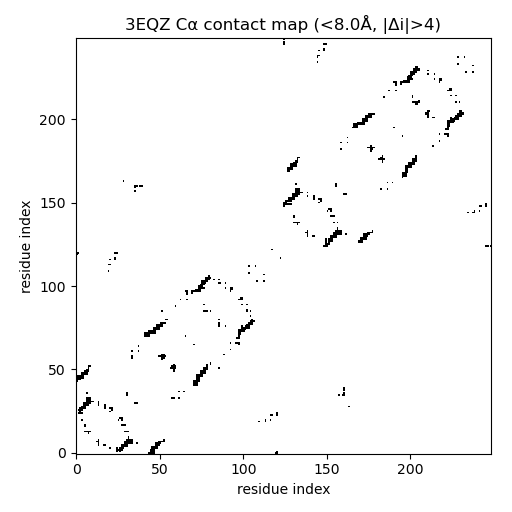 ILE B 1 62 ? 1.176 39.850 41.780 1.00 34.93 61 ILE B O 1
ATOM 1447 N N . GLU B 1 63 ? 3.049 39.503 40.624 1.00 34.43 62 GLU B N 1
ATOM 1448 C CA . GLU B 1 63 ? 2.285 39.160 39.394 1.00 33.86 62 GLU B CA 1
ATOM 1449 C C . GLU B 1 63 ? 1.463 37.868 39.519 1.00 32.85 62 GLU B C 1
ATOM 1450 O O . GLU B 1 63 ? 0.371 37.738 38.961 1.00 33.05 62 GLU B O 1
ATOM 1456 N N . VAL B 1 64 ? 1.987 36.878 40.223 1.00 31.07 63 VAL B N 1
ATOM 1457 C CA . VAL B 1 64 ? 1.203 35.655 40.414 1.00 29.31 63 VAL B CA 1
ATOM 1458 C C . VAL B 1 64 ? -0.034 35.974 41.273 1.00 29.60 63 VAL B C 1
ATOM 1459 O O . VAL B 1 64 ? -1.130 35.523 40.979 1.00 28.84 63 VAL B O 1
ATOM 1463 N N . ILE B 1 65 ? 0.145 36.781 42.333 1.00 29.93 64 ILE B N 1
ATOM 1464 C CA . ILE B 1 65 ? -0.983 37.205 43.171 1.00 29.49 64 ILE B CA 1
ATOM 1465 C C . ILE B 1 65 ? -2.031 37.954 42.377 1.00 30.24 64 ILE B C 1
ATOM 1466 O O . ILE B 1 65 ? -3.224 37.620 42.437 1.00 31.27 64 ILE B O 1
ATOM 1471 N N . ARG B 1 66 ? -1.589 38.967 41.619 1.00 31.63 65 ARG B N 1
ATOM 1472 C CA . ARG B 1 66 ? -2.468 39.681 40.682 1.00 32.76 65 ARG B CA 1
ATOM 1473 C C . ARG B 1 66 ? -3.203 38.714 39.729 1.00 32.14 65 ARG B C 1
ATOM 1474 O O . ARG B 1 66 ? -4.397 38.775 39.578 1.00 30.53 65 ARG B O 1
ATOM 1482 N N . HIS B 1 67 ? -2.473 37.827 39.067 1.00 32.83 66 HIS B N 1
ATOM 1483 C CA . HIS B 1 67 ? -3.147 36.884 38.159 1.00 33.11 66 HIS B CA 1
ATOM 1484 C C . HIS B 1 67 ? -4.175 36.009 38.898 1.00 32.35 66 HIS B C 1
ATOM 1485 O O . HIS B 1 67 ? -5.317 35.862 38.473 1.00 31.53 66 HIS B O 1
ATOM 1492 N N . LEU B 1 68 ? -3.762 35.430 40.022 1.00 31.49 67 LEU B N 1
ATOM 1493 C CA . LEU B 1 68 ? -4.669 34.578 40.795 1.00 31.26 67 LEU B CA 1
ATOM 1494 C C . LEU B 1 68 ? -5.920 35.318 41.205 1.00 30.56 67 LEU B C 1
ATOM 1495 O O . LEU B 1 68 ? -7.006 34.767 41.147 1.00 31.11 67 LEU B O 1
ATOM 1500 N N . ALA B 1 69 ? -5.773 36.562 41.630 1.00 31.57 68 ALA B N 1
ATOM 1501 C CA . ALA B 1 69 ? -6.931 37.347 42.093 1.00 33.70 68 ALA B CA 1
ATOM 1502 C C . ALA B 1 69 ? -7.868 37.688 40.922 1.00 35.27 68 ALA B C 1
ATOM 1503 O O . ALA B 1 69 ? -9.088 37.628 41.043 1.00 34.40 68 ALA B O 1
ATOM 1505 N N . GLU B 1 70 ? -7.291 38.081 39.786 1.00 37.58 69 GLU B N 1
ATOM 1506 C CA . GLU B 1 70 ? -8.137 38.424 38.621 1.00 39.90 69 GLU B CA 1
ATOM 1507 C C . GLU B 1 70 ? -8.973 37.232 38.135 1.00 40.25 69 GLU B C 1
ATOM 1508 O O . GLU B 1 70 ? -10.162 37.377 37.829 1.00 41.77 69 GLU B O 1
ATOM 1514 N N . HIS B 1 71 ? -8.377 36.049 38.102 1.00 39.93 70 HIS B N 1
ATOM 1515 C CA . HIS B 1 71 ? -9.138 34.833 37.824 1.00 41.14 70 HIS B CA 1
ATOM 1516 C C . HIS B 1 71 ? -9.858 34.274 39.038 1.00 40.60 70 HIS B C 1
ATOM 1517 O O . HIS B 1 71 ? -10.402 33.206 38.974 1.00 40.89 70 HIS B O 1
ATOM 1524 N N . LYS B 1 72 ? -9.874 34.997 40.157 1.00 40.68 71 LYS B N 1
ATOM 1525 C CA . LYS B 1 72 ? -10.628 34.512 41.311 1.00 39.72 71 LYS B CA 1
ATOM 1526 C C . LYS B 1 72 ? -10.269 33.069 41.708 1.00 38.64 71 LYS B C 1
ATOM 1527 O O . LYS B 1 72 ? -11.142 32.294 42.088 1.00 39.30 71 LYS B O 1
ATOM 1533 N N . SER B 1 73 ? -9.004 32.705 41.636 1.00 36.41 72 SER B N 1
ATOM 1534 C CA . SER B 1 73 ? -8.607 31.392 42.086 1.00 34.79 72 SER B CA 1
ATOM 1535 C C . SER B 1 73 ? -9.170 31.033 43.471 1.00 33.81 72 SER B C 1
ATOM 1536 O O . SER B 1 73 ? -9.157 31.841 44.410 1.00 32.22 72 SER B O 1
ATOM 1539 N N . PRO B 1 74 ? -9.657 29.796 43.597 1.00 33.64 73 PRO B N 1
ATOM 1540 C CA . PRO B 1 74 ? -10.211 29.341 44.856 1.00 33.20 73 PRO B CA 1
ATOM 1541 C C . PRO B 1 74 ? -9.153 28.587 45.687 1.00 32.22 73 PRO B C 1
ATOM 1542 O O . PRO B 1 74 ? -9.447 28.133 46.788 1.00 32.37 73 PRO B O 1
ATOM 1546 N N . ALA B 1 75 ? -7.923 28.492 45.180 1.00 30.26 74 ALA B N 1
ATOM 1547 C CA . ALA B 1 75 ? -6.908 27.634 45.776 1.00 29.92 74 ALA B CA 1
ATOM 1548 C C . ALA B 1 75 ? -6.409 28.218 47.114 1.00 28.83 74 ALA B C 1
ATOM 1549 O O . ALA B 1 75 ? -6.519 29.390 47.330 1.00 28.56 74 ALA B O 1
ATOM 1551 N N . SER B 1 76 ? -5.906 27.381 48.014 1.00 28.72 75 SER B N 1
ATOM 1552 C CA . SER B 1 76 ? -5.293 27.890 49.258 1.00 28.37 75 SER B CA 1
ATOM 1553 C C . SER B 1 76 ? -3.911 28.373 48.895 1.00 27.50 75 SER B C 1
ATOM 1554 O O . SER B 1 76 ? -3.208 27.739 48.064 1.00 26.56 75 SER B O 1
ATOM 1557 N N . LEU B 1 77 ? -3.501 29.470 49.537 1.00 26.39 76 LEU B N 1
ATOM 1558 C CA . LEU B 1 77 ? -2.238 30.093 49.238 1.00 26.03 76 LEU B CA 1
ATOM 1559 C C . LEU B 1 77 ? -1.340 30.248 50.474 1.00 26.77 76 LEU B C 1
ATOM 1560 O O . LEU B 1 77 ? -1.790 30.720 51.546 1.00 25.70 76 LEU B O 1
ATOM 1565 N N . ILE B 1 78 ? -0.080 29.854 50.321 1.00 25.22 77 ILE B N 1
ATOM 1566 C CA . ILE B 1 78 ? 0.950 30.072 51.354 1.00 25.93 77 ILE B CA 1
ATOM 1567 C C . ILE B 1 78 ? 2.030 30.965 50.756 1.00 26.72 77 ILE B C 1
ATOM 1568 O O . ILE B 1 78 ? 2.455 30.724 49.641 1.00 25.89 77 ILE B O 1
ATOM 1573 N N . LEU B 1 79 ? 2.422 32.028 51.465 1.00 26.94 78 LEU B N 1
ATOM 1574 C CA . LEU B 1 79 ? 3.378 32.954 50.941 1.00 28.33 78 LEU B CA 1
ATOM 1575 C C . LEU B 1 79 ? 4.670 32.859 51.693 1.00 29.36 78 LEU B C 1
ATOM 1576 O O . LEU B 1 79 ? 4.683 32.756 52.911 1.00 30.33 78 LEU B O 1
ATOM 1581 N N . ILE B 1 80 ? 5.770 32.928 50.967 1.00 31.16 79 ILE B N 1
ATOM 1582 C CA . ILE B 1 80 ? 7.071 32.803 51.592 1.00 33.33 79 ILE B CA 1
ATOM 1583 C C . ILE B 1 80 ? 7.968 33.929 51.182 1.00 35.27 79 ILE B C 1
ATOM 1584 O O . ILE B 1 80 ? 7.949 34.326 50.023 1.00 34.28 79 ILE B O 1
ATOM 1589 N N . SER B 1 81 ? 8.710 34.475 52.161 1.00 37.92 80 SER B N 1
ATOM 1590 C CA . SER B 1 81 ? 9.636 35.605 51.922 1.00 41.47 80 SER B CA 1
ATOM 1591 C C . SER B 1 81 ? 10.328 36.039 53.208 1.00 42.81 80 SER B C 1
ATOM 1592 O O . SER B 1 81 ? 9.869 35.687 54.297 1.00 43.15 80 SER B O 1
ATOM 1595 N N . GLY B 1 82 ? 11.372 36.864 53.112 1.00 45.79 81 GLY B N 1
ATOM 1596 C CA . GLY B 1 82 ? 11.837 37.654 54.308 1.00 48.26 81 GLY B CA 1
ATOM 1597 C C . GLY B 1 82 ? 10.757 38.478 55.050 1.00 50.79 81 GLY B C 1
ATOM 1598 O O . GLY B 1 82 ? 9.868 39.085 54.433 1.00 50.53 81 GLY B O 1
ATOM 1599 N N . TYR B 1 83 ? 10.797 38.513 56.390 1.00 53.23 82 TYR B N 1
ATOM 1600 C CA . TYR B 1 83 ? 9.907 39.443 57.148 1.00 55.08 82 TYR B CA 1
ATOM 1601 C C . TYR B 1 83 ? 10.066 40.857 56.588 1.00 55.26 82 TYR B C 1
ATOM 1602 O O . TYR B 1 83 ? 9.088 41.579 56.392 1.00 54.53 82 TYR B O 1
ATOM 1611 N N . ASP B 1 84 ? 11.331 41.246 56.410 1.00 56.19 83 ASP B N 1
ATOM 1612 C CA . ASP B 1 84 ? 11.683 42.448 55.672 1.00 56.85 83 ASP B CA 1
ATOM 1613 C C . ASP B 1 84 ? 10.862 43.664 56.008 1.00 56.41 83 ASP B C 1
ATOM 1614 O O . ASP B 1 84 ? 10.141 44.188 55.145 1.00 56.83 83 ASP B O 1
ATOM 1619 N N . SER B 1 85 ? 10.974 44.122 57.252 1.00 55.48 84 SER B N 1
ATOM 1620 C CA . SER B 1 85 ? 10.200 45.279 57.721 1.00 54.73 84 SER B CA 1
ATOM 1621 C C . SER B 1 85 ? 8.808 45.426 57.039 1.00 52.62 84 SER B C 1
ATOM 1622 O O . SER B 1 85 ? 8.433 46.522 56.525 1.00 53.73 84 SER B O 1
ATOM 1625 N N . GLY B 1 86 ? 8.057 44.315 57.035 1.00 48.86 85 GLY B N 1
ATOM 1626 C CA . GLY B 1 86 ? 6.658 44.315 56.593 1.00 43.06 85 GLY B CA 1
ATOM 1627 C C . GLY B 1 86 ? 6.347 43.775 55.203 1.00 39.12 85 GLY B C 1
ATOM 1628 O O . GLY B 1 86 ? 5.176 43.799 54.835 1.00 37.57 85 GLY B O 1
ATOM 1629 N N . VAL B 1 87 ? 7.358 43.302 54.441 1.00 36.42 86 VAL B N 1
ATOM 1630 C CA . VAL B 1 87 ? 7.142 42.867 53.047 1.00 35.74 86 VAL B CA 1
ATOM 1631 C C . VAL B 1 87 ? 6.192 41.659 52.958 1.00 34.87 86 VAL B C 1
ATOM 1632 O O . VAL B 1 87 ? 5.258 41.641 52.170 1.00 34.00 86 VAL B O 1
ATOM 1636 N N . LEU B 1 88 ? 6.388 40.668 53.829 1.00 33.72 87 LEU B N 1
ATOM 1637 C CA . LEU B 1 88 ? 5.539 39.497 53.797 1.00 31.91 87 LEU B CA 1
ATOM 1638 C C . LEU B 1 88 ? 4.127 39.852 54.248 1.00 30.91 87 LEU B C 1
ATOM 1639 O O . LEU B 1 88 ? 3.139 39.386 53.660 1.00 30.42 87 LEU B O 1
ATOM 1644 N N . HIS B 1 89 ? 4.014 40.667 55.310 1.00 28.54 88 HIS B N 1
ATOM 1645 C CA . HIS B 1 89 ? 2.713 41.115 55.772 1.00 28.18 88 HIS B CA 1
ATOM 1646 C C . HIS B 1 89 ? 1.978 41.961 54.708 1.00 26.72 88 HIS B C 1
ATOM 1647 O O . HIS B 1 89 ? 0.770 41.884 54.571 1.00 27.01 88 HIS B O 1
ATOM 1654 N N . SER B 1 90 ? 2.713 42.776 53.955 1.00 26.03 89 SER B N 1
ATOM 1655 C CA . SER B 1 90 ? 2.129 43.551 52.847 1.00 25.92 89 SER B CA 1
ATOM 1656 C C . SER B 1 90 ? 1.490 42.679 51.745 1.00 24.39 89 SER B C 1
ATOM 1657 O O . SER B 1 90 ? 0.370 42.944 51.303 1.00 24.33 89 SER B O 1
ATOM 1660 N N . ALA B 1 91 ? 2.213 41.651 51.328 1.00 24.25 90 ALA B N 1
ATOM 1661 C CA . ALA B 1 91 ? 1.747 40.697 50.313 1.00 24.74 90 ALA B CA 1
ATOM 1662 C C . ALA B 1 91 ? 0.549 39.962 50.839 1.00 25.31 90 ALA B C 1
ATOM 1663 O O . ALA B 1 91 ? -0.451 39.745 50.110 1.00 26.48 90 ALA B O 1
ATOM 1665 N N . GLU B 1 92 ? 0.613 39.541 52.104 1.00 24.07 91 GLU B N 1
ATOM 1666 C CA . GLU B 1 92 ? -0.532 38.862 52.654 1.00 25.23 91 GLU B CA 1
ATOM 1667 C C . GLU B 1 92 ? -1.757 39.799 52.662 1.00 25.54 91 GLU B C 1
ATOM 1668 O O . GLU B 1 92 ? -2.875 39.403 52.275 1.00 25.52 91 GLU B O 1
ATOM 1674 N N . THR B 1 93 ? -1.555 41.042 53.102 1.00 25.60 92 THR B N 1
ATOM 1675 C CA . THR B 1 93 ? -2.673 42.005 53.158 1.00 26.34 92 THR B CA 1
ATOM 1676 C C . THR B 1 93 ? -3.237 42.272 51.772 1.00 26.22 92 THR B C 1
ATOM 1677 O O . THR B 1 93 ? -4.471 42.344 51.565 1.00 24.29 92 THR B O 1
ATOM 1681 N N . LEU B 1 94 ? -2.329 42.477 50.812 1.00 27.00 93 LEU B N 1
ATOM 1682 C CA . LEU B 1 94 ? -2.782 42.686 49.422 1.00 27.32 93 LEU B CA 1
ATOM 1683 C C . LEU B 1 94 ? -3.595 41.487 48.960 1.00 26.28 93 LEU B C 1
ATOM 1684 O O . LEU B 1 94 ? -4.691 41.637 48.452 1.00 25.26 93 LEU B O 1
ATOM 1689 N N . ALA B 1 95 ? -3.066 40.277 49.157 1.00 26.10 94 ALA B N 1
ATOM 1690 C CA . ALA B 1 95 ? -3.721 39.058 48.652 1.00 26.45 94 ALA B CA 1
ATOM 1691 C C . ALA B 1 95 ? -5.069 38.783 49.298 1.00 28.51 94 ALA B C 1
ATOM 1692 O O . ALA B 1 95 ? -6.061 38.427 48.596 1.00 28.37 94 ALA B O 1
ATOM 1694 N N . LEU B 1 96 ? -5.130 38.912 50.626 1.00 29.04 95 LEU B N 1
ATOM 1695 C CA . LEU B 1 96 ? -6.430 38.808 51.314 1.00 30.30 95 LEU B CA 1
ATOM 1696 C C . LEU B 1 96 ? -7.420 39.866 50.825 1.00 32.34 95 LEU B C 1
ATOM 1697 O O . LEU B 1 96 ? -8.608 39.606 50.647 1.00 32.40 95 LEU B O 1
ATOM 1702 N N . SER B 1 97 ? -6.939 41.080 50.641 1.00 33.83 96 SER B N 1
ATOM 1703 C CA . SER B 1 97 ? -7.825 42.096 50.132 1.00 36.79 96 SER B CA 1
ATOM 1704 C C . SER B 1 97 ? -8.409 41.808 48.742 1.00 37.82 96 SER B C 1
ATOM 1705 O O . SER B 1 97 ? -9.517 42.259 48.416 1.00 36.79 96 SER B O 1
ATOM 1708 N N . CYS B 1 98 ? -7.657 41.096 47.910 1.00 38.03 97 CYS B N 1
ATOM 1709 C CA . CYS B 1 98 ? -8.123 40.801 46.568 1.00 39.16 97 CYS B CA 1
ATOM 1710 C C . CYS B 1 98 ? -8.982 39.569 46.575 1.00 38.98 97 CYS B C 1
ATOM 1711 O O . CYS B 1 98 ? -9.316 39.045 45.518 1.00 39.80 97 CYS B O 1
ATOM 1714 N N . GLY B 1 99 ? -9.307 39.072 47.762 1.00 37.97 98 GLY B N 1
ATOM 1715 C CA . GLY B 1 99 ? -10.197 37.933 47.853 1.00 36.49 98 GLY B CA 1
ATOM 1716 C C . GLY B 1 99 ? -9.522 36.578 47.797 1.00 35.33 98 GLY B C 1
ATOM 1717 O O . GLY B 1 99 ? -10.207 35.558 47.638 1.00 35.69 98 GLY B O 1
ATOM 1718 N N . LEU B 1 100 ? -8.200 36.540 47.967 1.00 32.87 99 LEU B N 1
ATOM 1719 C CA . LEU B 1 100 ? -7.470 35.256 47.946 1.00 31.20 99 LEU B CA 1
ATOM 1720 C C . LEU B 1 100 ? -7.445 34.554 49.316 1.00 30.32 99 LEU B C 1
ATOM 1721 O O . LEU B 1 100 ? -7.357 35.217 50.311 1.00 28.45 99 LEU B O 1
ATOM 1726 N N . ASN B 1 101 ? -7.504 33.217 49.344 1.00 29.69 100 ASN B N 1
ATOM 1727 C CA . ASN B 1 101 ? -7.450 32.470 50.613 1.00 31.01 100 ASN B CA 1
ATOM 1728 C C . ASN B 1 101 ? -5.990 32.149 51.097 1.00 29.84 100 ASN B C 1
ATOM 1729 O O . ASN B 1 101 ? -5.477 31.044 50.889 1.00 27.04 100 ASN B O 1
ATOM 1734 N N . VAL B 1 102 ? -5.349 33.148 51.718 1.00 29.08 101 VAL B N 1
ATOM 1735 C CA . VAL B 1 102 ? -4.018 32.986 52.279 1.00 28.83 101 VAL B CA 1
ATOM 1736 C C . VAL B 1 102 ? -4.144 32.260 53.612 1.00 29.89 101 VAL B C 1
ATOM 1737 O O . VAL B 1 102 ? -4.788 32.764 54.539 1.00 31.38 101 VAL B O 1
ATOM 1741 N N . ILE B 1 103 ? -3.588 31.061 53.698 1.00 29.28 102 ILE B N 1
ATOM 1742 C CA . ILE B 1 103 ? -3.747 30.222 54.895 1.00 29.31 102 ILE B CA 1
ATOM 1743 C C . ILE B 1 103 ? -2.531 30.286 55.848 1.00 29.62 102 ILE B C 1
ATOM 1744 O O . ILE B 1 103 ? -2.643 29.914 57.002 1.00 28.63 102 ILE B O 1
ATOM 1749 N N . ASN B 1 104 ? -1.411 30.847 55.382 1.00 29.11 103 ASN B N 1
ATOM 1750 C CA . ASN B 1 104 ? -0.273 31.030 56.234 1.00 29.11 103 ASN B CA 1
ATOM 1751 C C . ASN B 1 104 ? 0.797 31.709 55.447 1.00 29.06 103 ASN B C 1
ATOM 1752 O O . ASN B 1 104 ? 0.697 31.756 54.216 1.00 27.84 103 ASN B O 1
ATOM 1757 N N . THR B 1 105 ? 1.787 32.270 56.164 1.00 28.69 104 THR B N 1
ATOM 1758 C CA . THR B 1 105 ? 3.000 32.814 55.603 1.00 29.56 104 THR B CA 1
ATOM 1759 C C . THR B 1 105 ? 4.227 32.341 56.401 1.00 30.96 104 THR B C 1
ATOM 1760 O O . THR B 1 105 ? 4.113 31.973 57.566 1.00 31.12 104 THR B O 1
ATOM 1764 N N . PHE B 1 106 ? 5.380 32.331 55.754 1.00 31.47 105 PHE B N 1
ATOM 1765 C CA . PHE B 1 106 ? 6.621 31.890 56.366 1.00 32.81 105 PHE B CA 1
ATOM 1766 C C . PHE B 1 106 ? 7.735 32.798 55.965 1.00 34.50 105 PHE B C 1
ATOM 1767 O O . PHE B 1 106 ? 7.931 33.028 54.788 1.00 34.10 105 PHE B O 1
ATOM 1775 N N . THR B 1 107 ? 8.521 33.244 56.948 1.00 37.08 106 THR B N 1
ATOM 1776 C CA . THR B 1 107 ? 9.695 34.052 56.665 1.00 40.00 106 THR B CA 1
ATOM 1777 C C . THR B 1 107 ? 10.824 33.151 56.236 1.00 41.17 106 THR B C 1
ATOM 1778 O O . THR B 1 107 ? 10.900 31.972 56.626 1.00 41.00 106 THR B O 1
ATOM 1782 N N . LYS B 1 108 ? 11.674 33.696 55.381 1.00 41.78 107 LYS B N 1
ATOM 1783 C CA . LYS B 1 108 ? 12.890 33.041 55.033 1.00 43.76 107 LYS B CA 1
ATOM 1784 C C . LYS B 1 108 ? 14.028 33.623 55.902 1.00 44.25 107 LYS B C 1
ATOM 1785 O O . LYS B 1 108 ? 13.907 34.746 56.414 1.00 44.01 107 LYS B O 1
ATOM 1791 N N . PRO B 1 109 ? 15.077 32.816 56.164 1.00 44.37 108 PRO B N 1
ATOM 1792 C CA . PRO B 1 109 ? 15.084 31.412 55.752 1.00 44.15 108 PRO B CA 1
ATOM 1793 C C . PRO B 1 109 ? 14.108 30.605 56.593 1.00 43.38 108 PRO B C 1
ATOM 1794 O O . PRO B 1 109 ? 13.820 30.890 57.772 1.00 41.72 108 PRO B O 1
ATOM 1798 N N . ILE B 1 110 ? 13.644 29.568 55.949 1.00 43.29 109 ILE B N 1
ATOM 1799 C CA . ILE B 1 110 ? 12.501 28.836 56.383 1.00 43.83 109 ILE B CA 1
ATOM 1800 C C . ILE B 1 110 ? 12.797 28.008 57.637 1.00 41.92 109 ILE B C 1
ATOM 1801 O O . ILE B 1 110 ? 13.842 27.389 57.719 1.00 41.48 109 ILE B O 1
ATOM 1806 N N . ASN B 1 111 ? 11.886 28.016 58.606 1.00 40.61 110 ASN B N 1
ATOM 1807 C CA . ASN B 1 111 ? 11.972 27.084 59.736 1.00 40.63 110 ASN B CA 1
ATOM 1808 C C . ASN B 1 111 ? 11.312 25.780 59.296 1.00 40.06 110 ASN B C 1
ATOM 1809 O O . ASN B 1 111 ? 10.091 25.686 59.170 1.00 39.68 110 ASN B O 1
ATOM 1814 N N . THR B 1 112 ? 12.114 24.786 58.982 1.00 39.95 111 THR B N 1
ATOM 1815 C CA . THR B 1 112 ? 11.561 23.590 58.349 1.00 40.40 111 THR B CA 1
ATOM 1816 C C . THR B 1 112 ? 10.721 22.798 59.345 1.00 39.21 111 THR B C 1
ATOM 1817 O O . THR B 1 112 ? 9.751 22.141 58.968 1.00 38.27 111 THR B O 1
ATOM 1821 N N . GLU B 1 113 ? 11.083 22.871 60.627 1.00 38.20 112 GLU B N 1
ATOM 1822 C CA . GLU B 1 113 ? 10.253 22.248 61.664 1.00 37.50 112 GLU B CA 1
ATOM 1823 C C . GLU B 1 113 ? 8.833 22.816 61.628 1.00 35.45 112 GLU B C 1
ATOM 1824 O O . GLU B 1 113 ? 7.860 22.046 61.599 1.00 34.76 112 GLU B O 1
ATOM 1830 N N . VAL B 1 114 ? 8.703 24.144 61.676 1.00 33.59 113 VAL B N 1
ATOM 1831 C CA . VAL B 1 114 ? 7.348 24.757 61.674 1.00 32.82 113 VAL B CA 1
ATOM 1832 C C . VAL B 1 114 ? 6.582 24.410 60.388 1.00 31.40 113 VAL B C 1
ATOM 1833 O O . VAL B 1 114 ? 5.395 24.111 60.435 1.00 30.66 113 VAL B O 1
ATOM 1837 N N . LEU B 1 115 ? 7.264 24.421 59.243 1.00 30.61 114 LEU B N 1
ATOM 1838 C CA . LEU B 1 115 ? 6.593 24.140 57.971 1.00 31.08 114 LEU B CA 1
ATOM 1839 C C . LEU B 1 115 ? 6.104 22.669 57.918 1.00 30.25 114 LEU B C 1
ATOM 1840 O O . LEU B 1 115 ? 5.017 22.363 57.475 1.00 30.04 114 LEU B O 1
ATOM 1845 N N . THR B 1 116 ? 6.934 21.765 58.380 1.00 30.45 115 THR B N 1
ATOM 1846 C CA . THR B 1 116 ? 6.578 20.326 58.407 1.00 31.41 115 THR B CA 1
ATOM 1847 C C . THR B 1 116 ? 5.370 20.092 59.313 1.00 30.69 115 THR B C 1
ATOM 1848 O O . THR B 1 116 ? 4.392 19.413 58.947 1.00 29.71 115 THR B O 1
ATOM 1852 N N . CYS B 1 117 ? 5.436 20.722 60.481 1.00 30.59 116 CYS B N 1
ATOM 1853 C CA . CYS B 1 117 ? 4.347 20.674 61.437 1.00 32.82 116 CYS B CA 1
ATOM 1854 C C . CYS B 1 117 ? 3.012 21.253 60.858 1.00 31.43 116 CYS B C 1
ATOM 1855 O O . CYS B 1 117 ? 1.943 20.598 60.891 1.00 30.05 116 CYS B O 1
ATOM 1858 N N . PHE B 1 118 ? 3.084 22.441 60.248 1.00 30.76 117 PHE B N 1
ATOM 1859 C CA . PHE B 1 118 ? 1.911 23.017 59.595 1.00 29.55 117 PHE B CA 1
ATOM 1860 C C . PHE B 1 118 ? 1.313 22.147 58.462 1.00 29.71 117 PHE B C 1
ATOM 1861 O O . PHE B 1 118 ? 0.097 21.931 58.384 1.00 28.06 117 PHE B O 1
ATOM 1869 N N . LEU B 1 119 ? 2.152 21.685 57.538 1.00 30.01 118 LEU B N 1
ATOM 1870 C CA . LEU B 1 119 ? 1.623 20.858 56.450 1.00 30.16 118 LEU B CA 1
ATOM 1871 C C . LEU B 1 119 ? 1.047 19.535 56.992 1.00 30.89 118 LEU B C 1
ATOM 1872 O O . LEU B 1 119 ? 0.061 19.021 56.488 1.00 30.80 118 LEU B O 1
ATOM 1877 N N . THR B 1 120 ? 1.670 18.973 58.011 1.00 32.01 119 THR B N 1
ATOM 1878 C CA . THR B 1 120 ? 1.076 17.821 58.679 1.00 34.31 119 THR B CA 1
ATOM 1879 C C . THR B 1 120 ? -0.334 18.124 59.194 1.00 35.97 119 THR B C 1
ATOM 1880 O O . THR B 1 120 ? -1.276 17.391 58.854 1.00 36.25 119 THR B O 1
ATOM 1884 N N . SER B 1 121 ? -0.532 19.202 59.962 1.00 36.17 120 SER B N 1
ATOM 1885 C CA . SER B 1 121 ? -1.919 19.466 60.400 1.00 39.02 120 SER B CA 1
ATOM 1886 C C . SER B 1 121 ? -2.853 19.744 59.201 1.00 39.64 120 SER B C 1
ATOM 1887 O O . SER B 1 121 ? -4.045 19.376 59.216 1.00 39.40 120 SER B O 1
ATOM 1890 N N . LEU B 1 122 ? -2.312 20.383 58.164 1.00 39.35 121 LEU B N 1
ATOM 1891 C CA . LEU B 1 122 ? -3.113 20.750 56.997 1.00 40.06 121 LEU B CA 1
ATOM 1892 C C . LEU B 1 122 ? -3.651 19.480 56.335 1.00 40.83 121 LEU B C 1
ATOM 1893 O O . LEU B 1 122 ? -4.845 19.383 55.984 1.00 40.11 121 LEU B O 1
ATOM 1898 N N . SER B 1 123 ? -2.764 18.497 56.215 1.00 41.98 122 SER B N 1
ATOM 1899 C CA . SER B 1 123 ? -3.090 17.190 55.672 1.00 44.01 122 SER B CA 1
ATOM 1900 C C . SER B 1 123 ? -4.155 16.478 56.510 1.00 45.87 122 SER B C 1
ATOM 1901 O O . SER B 1 123 ? -5.112 15.957 55.988 1.00 45.64 122 SER B O 1
ATOM 1904 N N . ASN B 1 124 ? -3.954 16.452 57.818 1.00 48.19 123 ASN B N 1
ATOM 1905 C CA . ASN B 1 124 ? -4.877 15.799 58.727 1.00 50.61 123 ASN B CA 1
ATOM 1906 C C . ASN B 1 124 ? -6.272 16.446 58.758 1.00 52.00 123 ASN B C 1
ATOM 1907 O O . ASN B 1 124 ? -7.250 15.791 59.100 1.00 52.55 123 ASN B O 1
ATOM 1912 N N . ARG B 1 125 ? -6.378 17.731 58.441 1.00 52.79 124 ARG B N 1
ATOM 1913 C CA . ARG B 1 125 ? -7.710 18.317 58.383 1.00 53.22 124 ARG B CA 1
ATOM 1914 C C . ARG B 1 125 ? -8.358 18.346 56.981 1.00 53.28 124 ARG B C 1
ATOM 1915 O O . ARG B 1 125 ? -9.333 19.089 56.744 1.00 53.18 124 ARG B O 1
ATOM 1923 N N . GLN B 1 126 ? -7.852 17.495 56.089 1.00 52.78 125 GLN B N 1
ATOM 1924 C CA . GLN B 1 126 ? -8.410 17.335 54.739 1.00 53.26 125 GLN B CA 1
ATOM 1925 C C . GLN B 1 126 ? -9.567 16.312 54.733 1.00 53.79 125 GLN B C 1
ATOM 1926 O O . GLN B 1 126 ? -9.428 15.205 55.273 1.00 54.10 125 GLN B O 1
#

Sequence (249 aa):
LNRVFIVDDDTLTCNLLKTIVEPIFGNVEAFQHPRAFLTLSLNKQDIIILDLMMPDMDGIEEVIRHLAEHKSPASLILISGYDSGVLHSAETLALSCGLNVINTFTKPINTEVLTCFLTSLSNRQSLNRVFIVDDDTLTCNLLKTIVEPIFGNVEAFQHPRAFLTLSLNKQDIIILDLMMPDMMDGIEVIRHLAEHKSPASLILISGYDSGVLHSAETLALSCGLNVINTFTKPINTEVLTCFLTSLSNRQ

Organism: Colwellia psychrerythraea (strain 34H / ATCC BAA-681) (NCBI:txid167879)

Radius of gyration: 20.53 Å; Cα contacts (8 Å, |Δi|>4): 441; chains: 2; bounding box: 40×32×59 Å

InterPro domains:
  IPR001633 EAL domain [PF00563] (150-384)
  IPR001633 EAL domain [PS50883] (145-397)
  IPR001633 EAL domain [SM00052] (144-389)
  IPR001633 EAL domain [cd01948] (150-389)
  IPR001789 Signal transduction response regulator, receiver domain [PF00072] (5-114)
  IPR001789 Signal transduction response regulator, receiver domain [PS50110] (4-122)
  IPR001789 Signal transduction response regulator, receiver domain [SM00448] (3-118)
  IPR011006 CheY-like superfamily [SSF52172] (3-129)
  IPR035919 EAL domain superfamily [G3DSA:3.20.20.450] (146-396)
  IPR035919 EAL domain superfamily [SSF141868] (149-395)

Solvent-accessible surface area: 12584 Å² total; per-residue (Å²): 79,83,40,0,0,0,0,2,83,62,78,143,18,1,75,77,0,69,99,24,0,88,102,20,12,56,72,14,21,12,2,60,130,20,59,6,1,33,72,24,107,24,66,149,87,1,0,1,1,0,9,0,11,49,91,109,92,64,0,60,78,0,18,105,35,6,21,111,115,165,15,53,4,5,2,0,0,2,3,51,118,67,70,46,51,5,116,55,6,37,72,118,0,85,94,84,66,8,77,11,52,44,32,16,69,51,136,22,74,46,125,76,1,57,90,45,0,57,82,38,15,158,139,236,45,80,19,98,0,5,0,0,1,66,67,88,145,42,2,82,65,5,66,75,20,0,85,114,36,0,49,81,15,90,34,13,62,57,21,79,0,1,18,17,62,104,23,66,154,113,3,4,1,0,0,5,0,10,81,131,80,126,57,0,27,72,0,1,116,38,6,19,106,108,174,16,61,4,20,2,0,0,1,6,18,148,91,120,19,48,7,118,67,4,47,70,84,0,90,92,59,64,10,80,17,44,46,36,13,60,71,131,24,80,59,139,78,0,56,87,41,0,58,55,7,20,119,157,107

Nearest PDB structures (foldseek):
  3eqz-assembly1_B-3  TM=1.008E+00  e=4.641E-26  Colwellia psychrerythraea 34H
  4qyw-assembly1_A  TM=7.509E-01  e=3.458E-07  Thermotoga maritima MSB8
  1nat-assembly1_A  TM=8.177E-01  e=2.942E-06  Bacillus subtilis
  3sy8-assembly1_C  TM=7.548E-01  e=3.554E-06  Pseudomonas aeruginosa PAO1
  8twd-assembly2_D  TM=8.137E-01  e=5.146E-04  Escherichia coli